Protein AF-A0A4U0YKZ3-F1 (afdb_monomer)

Mean predicted aligned error: 18.65 Å

Radius of gyration: 42.21 Å; Cα contacts (8 Å, |Δi|>4): 541; chains: 1; bounding box: 92×37×113 Å

Sequence (334 aa):
MEALMILAGGLLLVLGWFWLVIAAIRLSVGRMLVALFLAPLTLFLRGRGYPTWPRLLLLLGIVSLVVGTLELQRQQPERLDLLLSGHWSAAAPATSDLQGTIMGQPFVPERIVWRGEDLVFEEGPPERLRRVLTIRFAGARSLLQEPVVQRLPGDEGEWPELVLQWYSGALAAPGLRKVVDDYSLSLDFGEPVQGRVEGRIHLHLPTIYSTWLTGRIELASVPPWLLEREQAEQLAQEQAAAHAAAAVAREEGRQPGEEKEWQELSLLALIDEPALFSGSAVRLTTWSGRVHLGTFRELSAEQRLILAQARGADQVELHFHPLDIRMIESRATP

pLDDT: mean 83.53, std 11.49, range [41.12, 97.44]

Structure (mmCIF, N/CA/C/O backbone):
data_AF-A0A4U0YKZ3-F1
#
_entry.id   AF-A0A4U0YKZ3-F1
#
loop_
_atom_site.group_PDB
_atom_site.id
_atom_site.type_symbol
_atom_site.label_atom_id
_atom_site.label_alt_id
_atom_site.label_comp_id
_atom_site.label_asym_id
_atom_site.label_entity_id
_atom_site.label_seq_id
_atom_site.pdbx_PDB_ins_code
_atom_site.Cartn_x
_atom_site.Cartn_y
_atom_site.Cartn_z
_atom_site.occupancy
_atom_site.B_iso_or_equiv
_atom_site.auth_seq_id
_atom_site.auth_comp_id
_atom_site.auth_asym_id
_atom_site.auth_atom_id
_atom_site.pdbx_PDB_model_num
ATOM 1 N N . MET A 1 1 ? 23.157 9.442 -4.728 1.00 61.91 1 MET A N 1
ATOM 2 C CA . MET A 1 1 ? 24.497 9.961 -5.089 1.00 61.91 1 MET A CA 1
ATOM 3 C C . MET A 1 1 ? 25.355 8.889 -5.762 1.00 61.91 1 MET A C 1
ATOM 5 O O . MET A 1 1 ? 26.047 9.228 -6.715 1.00 61.91 1 MET A O 1
ATOM 9 N N . GLU A 1 2 ? 25.251 7.610 -5.376 1.00 69.00 2 GLU A N 1
ATOM 10 C CA . GLU A 1 2 ? 26.019 6.506 -5.994 1.00 69.00 2 GLU A CA 1
ATOM 11 C C . GLU A 1 2 ? 25.891 6.393 -7.524 1.00 69.00 2 GLU A C 1
ATOM 13 O O . GLU A 1 2 ? 26.898 6.247 -8.214 1.00 69.00 2 GLU A O 1
ATOM 18 N N . ALA A 1 3 ? 24.677 6.518 -8.079 1.00 72.31 3 ALA A N 1
ATOM 19 C CA . ALA A 1 3 ? 24.446 6.372 -9.522 1.00 72.31 3 ALA A CA 1
ATOM 20 C C . ALA A 1 3 ? 25.240 7.388 -10.366 1.00 72.31 3 ALA A C 1
ATOM 22 O O . ALA A 1 3 ? 25.751 7.052 -11.434 1.00 72.31 3 ALA A O 1
ATOM 23 N N . LEU A 1 4 ? 25.403 8.616 -9.861 1.00 79.38 4 LEU A N 1
ATOM 24 C CA . LEU A 1 4 ? 26.203 9.650 -10.520 1.00 79.38 4 LEU A CA 1
ATOM 25 C C . LEU A 1 4 ? 27.697 9.311 -10.493 1.00 79.38 4 LEU A C 1
ATOM 27 O O . LEU A 1 4 ? 28.401 9.628 -11.444 1.00 79.38 4 LEU A O 1
ATOM 31 N N . MET A 1 5 ? 28.176 8.639 -9.444 1.00 79.94 5 MET A N 1
ATOM 32 C CA . MET A 1 5 ? 29.580 8.245 -9.308 1.00 79.94 5 MET A CA 1
ATOM 33 C C . MET A 1 5 ? 29.948 7.088 -10.246 1.00 79.94 5 MET A C 1
ATOM 35 O O . MET A 1 5 ? 31.018 7.100 -10.858 1.00 79.94 5 MET A O 1
ATOM 39 N N . ILE A 1 6 ? 29.034 6.127 -10.423 1.00 81.25 6 ILE A N 1
ATOM 40 C CA . ILE A 1 6 ? 29.173 5.046 -11.411 1.00 81.25 6 ILE A CA 1
ATOM 41 C C . ILE A 1 6 ? 29.145 5.623 -12.835 1.00 81.25 6 ILE A C 1
ATOM 43 O O . ILE A 1 6 ? 30.029 5.317 -13.636 1.00 81.25 6 ILE A O 1
ATOM 47 N N . LEU A 1 7 ? 28.190 6.511 -13.144 1.00 83.94 7 LEU A N 1
ATOM 48 C CA . LEU A 1 7 ? 28.089 7.170 -14.454 1.00 83.94 7 LEU A CA 1
ATOM 49 C C . LEU A 1 7 ? 29.314 8.036 -14.772 1.00 83.94 7 LEU A C 1
ATOM 51 O O . LEU A 1 7 ? 29.879 7.931 -15.861 1.00 83.94 7 LEU A O 1
ATOM 55 N N . ALA A 1 8 ? 29.758 8.858 -13.821 1.00 84.44 8 ALA A N 1
ATOM 56 C CA . ALA A 1 8 ? 30.956 9.676 -13.975 1.00 84.44 8 ALA A CA 1
ATOM 57 C C . ALA A 1 8 ? 32.214 8.808 -14.149 1.00 84.44 8 ALA A C 1
ATOM 59 O O . ALA A 1 8 ? 33.053 9.108 -14.997 1.00 84.44 8 ALA A O 1
ATOM 60 N N . GLY A 1 9 ? 32.319 7.700 -13.404 1.00 86.25 9 GLY A N 1
ATOM 61 C CA . GLY A 1 9 ? 33.406 6.729 -13.534 1.00 86.25 9 GLY A CA 1
ATOM 62 C C . GLY A 1 9 ? 33.454 6.079 -14.917 1.00 86.25 9 GLY A C 1
ATOM 63 O O . GLY A 1 9 ? 34.512 6.046 -15.548 1.00 86.25 9 GLY A O 1
ATOM 64 N N . GLY A 1 10 ? 32.301 5.639 -15.429 1.00 87.19 10 GLY A N 1
ATOM 65 C CA . GLY A 1 10 ? 32.172 5.097 -16.782 1.00 87.19 10 GLY A CA 1
ATOM 66 C C . GLY A 1 10 ? 32.545 6.117 -17.861 1.00 87.19 10 GLY A C 1
ATOM 67 O O . GLY A 1 10 ? 33.310 5.801 -18.772 1.00 87.19 10 GLY A O 1
ATOM 68 N N . LEU A 1 11 ? 32.084 7.364 -17.728 1.00 89.62 11 LEU A N 1
ATOM 69 C CA . LEU A 1 11 ? 32.412 8.439 -18.666 1.00 89.62 11 LEU A CA 1
ATOM 70 C C . LEU A 1 11 ? 33.919 8.736 -18.695 1.00 89.62 11 LEU A C 1
ATOM 72 O O . LEU A 1 11 ? 34.507 8.814 -19.774 1.00 89.62 11 LEU A O 1
ATOM 76 N N . LEU A 1 12 ? 34.555 8.855 -17.524 1.00 87.81 12 LEU A N 1
ATOM 77 C CA . LEU A 1 12 ? 36.003 9.059 -17.398 1.00 87.81 12 LEU A CA 1
ATOM 78 C C . LEU A 1 12 ? 36.798 7.913 -18.030 1.00 87.81 12 LEU A C 1
ATOM 80 O O . LEU A 1 12 ? 37.823 8.153 -18.671 1.00 87.81 12 LEU A O 1
ATOM 84 N N . LEU A 1 13 ? 36.307 6.681 -17.888 1.00 88.81 13 LEU A N 1
ATOM 85 C CA . LEU A 1 13 ? 36.926 5.496 -18.465 1.00 88.81 13 LEU A CA 1
ATOM 86 C C . LEU A 1 13 ? 36.879 5.524 -19.999 1.00 88.81 13 LEU A C 1
ATOM 88 O O . LEU A 1 13 ? 37.906 5.301 -20.639 1.00 88.81 13 LEU A O 1
ATOM 92 N N . VAL A 1 14 ? 35.736 5.875 -20.598 1.00 89.38 14 VAL A N 1
ATOM 93 C CA . VAL A 1 14 ? 35.606 6.011 -22.061 1.00 89.38 14 VAL A CA 1
ATOM 94 C C . VAL A 1 14 ? 36.468 7.157 -22.592 1.00 89.38 14 VAL A C 1
ATOM 96 O O . VAL A 1 14 ? 37.193 6.978 -23.573 1.00 89.38 14 VAL A O 1
ATOM 99 N N . LEU A 1 15 ? 36.450 8.319 -21.930 1.00 90.06 15 LEU A N 1
ATOM 100 C CA . LEU A 1 15 ? 37.249 9.478 -22.341 1.00 90.06 15 LEU A CA 1
ATOM 101 C C . LEU A 1 15 ? 38.753 9.180 -22.260 1.00 90.06 15 LEU A C 1
ATOM 103 O O . LEU A 1 15 ? 39.503 9.464 -23.195 1.00 90.06 15 LEU A O 1
ATOM 107 N N . GLY A 1 16 ? 39.187 8.571 -21.152 1.00 86.50 16 GLY A N 1
ATOM 108 C CA . GLY A 1 16 ? 40.566 8.143 -20.942 1.00 86.50 16 GLY A CA 1
ATOM 109 C C . GLY A 1 16 ? 41.004 7.095 -21.963 1.00 86.50 16 GLY A C 1
ATOM 110 O O . GLY A 1 16 ? 42.117 7.178 -22.481 1.00 86.50 16 GLY A O 1
ATOM 111 N N . TRP A 1 17 ? 40.124 6.154 -22.316 1.00 88.19 17 TRP A N 1
ATOM 112 C CA . TRP A 1 17 ? 40.398 5.137 -23.330 1.00 88.19 17 TRP A CA 1
ATOM 113 C C . TRP A 1 17 ? 40.562 5.747 -24.724 1.00 88.19 17 TRP A C 1
ATOM 115 O O . TRP A 1 17 ? 41.579 5.511 -25.376 1.00 88.19 17 TRP A O 1
ATOM 125 N N . PHE A 1 18 ? 39.620 6.583 -25.164 1.00 89.38 18 PHE A N 1
ATOM 126 C CA . PHE A 1 18 ? 39.678 7.216 -26.483 1.00 89.38 18 PHE A CA 1
ATOM 127 C C . PHE A 1 18 ? 40.924 8.097 -26.628 1.00 89.38 18 PHE A C 1
ATOM 129 O O . PHE A 1 18 ? 41.652 8.019 -27.621 1.00 89.38 18 PHE A O 1
ATOM 136 N N . TRP A 1 19 ? 41.235 8.875 -25.588 1.00 89.69 19 TRP A N 1
ATOM 137 C CA . TRP A 1 19 ? 42.440 9.695 -25.554 1.00 89.69 19 TRP A CA 1
ATOM 138 C C . TRP A 1 19 ? 43.717 8.840 -25.577 1.00 89.69 19 TRP A C 1
ATOM 140 O O . TRP A 1 19 ? 44.668 9.163 -26.294 1.00 89.69 19 TRP A O 1
ATOM 150 N N . LEU A 1 20 ? 43.743 7.716 -24.853 1.00 87.56 20 LEU A N 1
ATOM 151 C CA . LEU A 1 20 ? 44.870 6.783 -24.874 1.00 87.56 20 LEU A CA 1
ATOM 152 C C . LEU A 1 20 ? 45.091 6.201 -26.276 1.00 87.56 20 LEU A C 1
ATOM 154 O O . LEU A 1 20 ? 46.234 6.158 -26.728 1.00 87.56 20 LEU A O 1
ATOM 158 N N . VAL A 1 21 ? 44.022 5.796 -26.969 1.00 87.19 21 VAL A N 1
ATOM 159 C CA . VAL A 1 21 ? 44.093 5.251 -28.333 1.00 87.19 21 VAL A CA 1
ATOM 160 C C . VAL A 1 21 ? 44.633 6.300 -29.300 1.00 87.19 21 VAL A C 1
ATOM 162 O O . VAL A 1 21 ? 45.613 6.022 -29.988 1.00 87.19 21 VAL A O 1
ATOM 165 N N . ILE A 1 22 ? 44.086 7.521 -29.294 1.00 87.62 22 ILE A N 1
ATOM 166 C CA . ILE A 1 22 ? 44.559 8.618 -30.158 1.00 87.62 22 ILE A CA 1
ATOM 167 C C . ILE A 1 22 ? 46.042 8.907 -29.922 1.00 87.62 22 ILE A C 1
ATOM 169 O O . ILE A 1 22 ? 46.817 9.062 -30.866 1.00 87.62 22 ILE A O 1
ATOM 173 N N . ALA A 1 23 ? 46.461 8.968 -28.660 1.00 83.44 23 ALA A N 1
ATOM 174 C CA . ALA A 1 23 ? 47.853 9.223 -28.326 1.00 83.44 23 ALA A CA 1
ATOM 175 C C . ALA A 1 23 ? 48.773 8.048 -28.709 1.00 83.44 23 ALA A C 1
ATOM 177 O O . ALA A 1 23 ? 49.930 8.267 -29.073 1.00 83.44 23 ALA A O 1
ATOM 178 N N . ALA A 1 24 ? 48.264 6.814 -28.674 1.00 83.06 24 ALA A N 1
ATOM 179 C CA . ALA A 1 24 ? 48.999 5.612 -29.049 1.00 83.06 24 ALA A CA 1
ATOM 180 C C . ALA A 1 24 ? 49.158 5.428 -30.569 1.00 83.06 24 ALA A C 1
ATOM 182 O O . ALA A 1 24 ? 50.040 4.672 -30.970 1.00 83.06 24 ALA A O 1
ATOM 183 N N . ILE A 1 25 ? 48.407 6.154 -31.413 1.00 84.38 25 ILE A N 1
ATOM 184 C CA . ILE A 1 25 ? 48.610 6.184 -32.881 1.00 84.38 25 ILE A CA 1
ATOM 185 C C . ILE A 1 25 ? 50.031 6.647 -33.238 1.00 84.38 25 ILE A C 1
ATOM 187 O O . ILE A 1 25 ? 50.594 6.232 -34.245 1.00 84.38 25 ILE A O 1
ATOM 191 N N . ARG A 1 26 ? 50.644 7.487 -32.393 1.00 81.88 26 ARG A N 1
ATOM 192 C CA . ARG A 1 26 ? 52.022 7.975 -32.578 1.00 81.88 26 ARG A CA 1
ATOM 193 C C . ARG A 1 26 ? 53.095 6.962 -32.156 1.00 81.88 26 ARG A C 1
ATOM 195 O O . ARG A 1 26 ? 54.283 7.243 -32.293 1.00 81.88 26 ARG A O 1
ATOM 202 N N . LEU A 1 27 ? 52.698 5.820 -31.593 1.00 82.31 27 LEU A N 1
ATOM 203 C CA . LEU A 1 27 ? 53.585 4.732 -31.183 1.00 82.31 27 LEU A CA 1
ATOM 204 C C . LEU A 1 27 ? 53.589 3.619 -32.244 1.00 82.31 27 LEU A C 1
ATOM 206 O O . LEU A 1 27 ? 52.906 3.692 -33.260 1.00 82.31 27 LEU A O 1
ATOM 210 N N . SER A 1 28 ? 54.372 2.562 -32.021 1.00 84.12 28 SER A N 1
ATOM 211 C CA . SER A 1 28 ? 54.376 1.408 -32.923 1.00 84.12 28 SER A CA 1
ATOM 212 C C . SER A 1 28 ? 53.018 0.696 -32.954 1.00 84.12 28 SER A C 1
ATOM 214 O O . SER A 1 28 ? 52.310 0.637 -31.946 1.00 84.12 28 SER A O 1
ATOM 216 N N . VAL A 1 29 ? 52.696 0.077 -34.095 1.00 82.94 29 VAL A N 1
ATOM 217 C CA . VAL A 1 29 ? 51.422 -0.629 -34.340 1.00 82.94 29 VAL A CA 1
ATOM 218 C C . VAL A 1 29 ? 51.082 -1.619 -33.219 1.00 82.94 29 VAL A C 1
ATOM 220 O O . VAL A 1 29 ? 49.959 -1.630 -32.725 1.00 82.94 29 VAL A O 1
ATOM 223 N N . GLY A 1 30 ? 52.060 -2.390 -32.731 1.00 83.81 30 GLY A N 1
ATOM 224 C CA . GLY A 1 30 ? 51.841 -3.330 -31.625 1.00 83.81 30 GLY A CA 1
ATOM 225 C C . GLY A 1 30 ? 51.422 -2.660 -30.309 1.00 83.81 30 GLY A C 1
ATOM 226 O O . GLY A 1 30 ? 50.609 -3.206 -29.572 1.00 83.81 30 GLY A O 1
ATOM 227 N N . ARG A 1 31 ? 51.922 -1.454 -30.011 1.00 81.25 31 ARG A N 1
ATOM 228 C CA . ARG A 1 31 ? 51.544 -0.697 -28.803 1.00 81.25 31 ARG A CA 1
ATOM 229 C C . ARG A 1 31 ? 50.181 -0.033 -28.950 1.00 81.25 31 ARG A C 1
ATOM 231 O O . ARG A 1 31 ? 49.410 0.004 -27.997 1.00 81.25 31 ARG A O 1
ATOM 238 N N . MET A 1 32 ? 49.867 0.439 -30.152 1.00 82.75 32 MET A N 1
ATOM 239 C CA . MET A 1 32 ? 48.534 0.931 -30.486 1.00 82.75 32 MET A CA 1
ATOM 240 C C . MET A 1 32 ? 47.481 -0.172 -30.315 1.00 82.75 32 MET A C 1
ATOM 242 O O . MET A 1 32 ? 46.452 0.067 -29.692 1.00 82.75 32 MET A O 1
ATOM 246 N N . LEU A 1 33 ? 47.766 -1.396 -30.773 1.00 85.50 33 LEU A N 1
ATOM 247 C CA . LEU A 1 33 ? 46.874 -2.546 -30.585 1.00 85.50 33 LEU A CA 1
ATOM 248 C C . LEU A 1 33 ? 46.665 -2.885 -29.103 1.00 85.50 33 LEU A C 1
ATOM 250 O O . LEU A 1 33 ? 45.537 -3.145 -28.691 1.00 85.50 33 LEU A O 1
ATOM 254 N N . VAL A 1 34 ? 47.718 -2.819 -28.283 1.00 83.25 34 VAL A N 1
ATOM 255 C CA . VAL A 1 34 ? 47.592 -3.008 -26.828 1.00 83.25 34 VAL A CA 1
ATOM 256 C C . VAL A 1 34 ? 46.726 -1.914 -26.196 1.00 83.25 34 VAL A C 1
ATOM 258 O O . VAL A 1 34 ? 45.888 -2.227 -25.361 1.00 83.25 34 VAL A O 1
ATOM 261 N N . ALA A 1 35 ? 46.870 -0.649 -26.598 1.00 82.06 35 ALA A N 1
ATOM 262 C CA . ALA A 1 35 ? 46.014 0.434 -26.107 1.00 82.06 35 ALA A CA 1
ATOM 263 C C . ALA A 1 35 ? 44.551 0.307 -26.574 1.00 82.06 35 ALA A C 1
ATOM 265 O O . ALA A 1 35 ? 43.644 0.724 -25.856 1.00 82.06 35 ALA A O 1
ATOM 266 N N . LEU A 1 36 ? 44.320 -0.273 -27.755 1.00 85.06 36 LEU A N 1
ATOM 267 C CA . LEU A 1 36 ? 42.987 -0.464 -28.316 1.00 85.06 36 LEU A CA 1
ATOM 268 C C . LEU A 1 36 ? 42.240 -1.617 -27.641 1.00 85.06 36 LEU A C 1
ATOM 270 O O . LEU A 1 36 ? 41.122 -1.419 -27.187 1.00 85.06 36 LEU A O 1
ATOM 274 N N . PHE A 1 37 ? 42.853 -2.798 -27.546 1.00 84.88 37 PHE A N 1
ATOM 275 C CA . PHE A 1 37 ? 42.176 -4.000 -27.045 1.00 84.88 37 PHE A CA 1
ATOM 276 C C . PHE A 1 37 ? 42.382 -4.242 -25.545 1.00 84.88 37 PHE A C 1
ATOM 278 O O . PHE A 1 37 ? 41.552 -4.878 -24.904 1.00 84.88 37 PHE A O 1
ATOM 285 N N . LEU A 1 38 ? 43.489 -3.763 -24.972 1.00 84.56 38 LEU A N 1
ATOM 286 C CA . LEU A 1 38 ? 43.878 -4.007 -23.580 1.00 84.56 38 LEU A CA 1
ATOM 287 C C . LEU A 1 38 ? 44.246 -2.692 -22.867 1.00 84.56 38 LEU A C 1
ATOM 289 O O . LEU A 1 38 ? 45.275 -2.592 -22.193 1.00 84.56 38 LEU A O 1
ATOM 293 N N . ALA A 1 39 ? 43.387 -1.672 -22.978 1.00 80.31 39 ALA A N 1
ATOM 294 C CA . ALA A 1 39 ? 43.595 -0.369 -22.337 1.00 80.31 39 ALA A CA 1
ATOM 295 C C . ALA A 1 39 ? 43.909 -0.449 -20.824 1.00 80.31 39 ALA A C 1
ATOM 297 O O . ALA A 1 39 ? 44.869 0.205 -20.401 1.00 80.31 39 ALA A O 1
ATOM 298 N N . PRO A 1 40 ? 43.234 -1.284 -20.002 1.00 82.00 40 PRO A N 1
ATOM 299 C CA . PRO A 1 40 ? 43.556 -1.408 -18.576 1.00 82.00 40 PRO A CA 1
ATOM 300 C C . PRO A 1 40 ? 44.962 -1.971 -18.324 1.00 82.00 40 PRO A C 1
ATOM 302 O O . PRO A 1 40 ? 45.626 -1.584 -17.365 1.00 82.00 40 PRO A O 1
ATOM 305 N N . LEU A 1 41 ? 45.475 -2.829 -19.216 1.00 83.94 41 LEU A N 1
ATOM 306 C CA . LEU A 1 41 ? 46.813 -3.416 -19.084 1.00 83.94 41 LEU A CA 1
ATOM 307 C C . LEU A 1 41 ? 47.914 -2.350 -19.208 1.00 83.94 41 LEU A C 1
ATOM 309 O O . LEU A 1 41 ? 48.993 -2.487 -18.628 1.00 83.94 41 LEU A O 1
ATOM 313 N N . THR A 1 42 ? 47.639 -1.239 -19.902 1.00 82.25 42 THR A N 1
ATOM 314 C CA . THR A 1 42 ? 48.584 -0.116 -20.029 1.00 82.25 42 THR A CA 1
ATOM 315 C C . THR A 1 42 ? 48.887 0.587 -18.702 1.00 82.25 42 THR A C 1
ATOM 317 O O . THR A 1 42 ? 49.934 1.235 -18.588 1.00 82.25 42 THR A O 1
ATOM 320 N N . LEU A 1 43 ? 48.041 0.409 -17.678 1.00 80.50 43 LEU A N 1
ATOM 321 C CA . LEU A 1 43 ? 48.294 0.891 -16.317 1.00 80.50 43 LEU A CA 1
ATOM 322 C C . LEU A 1 43 ? 49.515 0.197 -15.692 1.00 80.50 43 LEU A C 1
ATOM 324 O O . LEU A 1 43 ? 50.316 0.850 -15.024 1.00 80.50 43 LEU A O 1
ATOM 328 N N . PHE A 1 44 ? 49.717 -1.090 -15.987 1.00 82.69 44 PHE A N 1
ATOM 329 C CA . PHE A 1 44 ? 50.817 -1.901 -15.451 1.00 82.69 44 PHE A CA 1
ATOM 330 C C . PHE A 1 44 ? 52.099 -1.822 -16.300 1.00 82.69 44 PHE A C 1
ATOM 332 O O . PHE A 1 44 ? 53.196 -2.103 -15.819 1.00 82.69 44 PHE A O 1
ATOM 339 N N . LEU A 1 45 ? 51.999 -1.387 -17.561 1.00 80.50 45 LEU A N 1
ATOM 340 C CA . LEU A 1 45 ? 53.116 -1.310 -18.515 1.00 80.50 45 LEU A CA 1
ATOM 341 C C . LEU A 1 45 ? 53.936 -0.012 -18.354 1.00 80.50 45 LEU A C 1
ATOM 343 O O . LEU A 1 45 ? 54.044 0.812 -19.271 1.00 80.50 45 LEU A O 1
ATOM 347 N N . ARG A 1 46 ? 54.534 0.175 -17.171 1.00 72.81 46 ARG A N 1
ATOM 348 C CA . ARG A 1 46 ? 55.355 1.351 -16.831 1.00 72.81 46 ARG A CA 1
ATOM 349 C C . ARG A 1 46 ? 56.602 1.429 -17.737 1.00 72.81 46 ARG A C 1
ATOM 351 O O . ARG A 1 46 ? 57.237 0.420 -18.016 1.00 72.81 46 ARG A O 1
ATOM 358 N N . GLY A 1 47 ? 56.928 2.623 -18.245 1.00 71.75 47 GLY A N 1
ATOM 359 C CA . GLY A 1 47 ? 58.124 2.864 -19.076 1.00 71.75 47 GLY A CA 1
ATOM 360 C C . GLY A 1 47 ? 58.001 2.569 -20.582 1.00 71.75 47 GLY A C 1
ATOM 361 O O . GLY A 1 47 ? 58.954 2.798 -21.317 1.00 71.75 47 GLY A O 1
ATOM 362 N N . ARG A 1 48 ? 56.842 2.119 -21.092 1.00 71.38 48 ARG A N 1
ATOM 363 C CA . ARG A 1 48 ? 56.662 1.772 -22.524 1.00 71.38 48 ARG A CA 1
ATOM 364 C C . ARG A 1 48 ? 56.234 2.924 -23.453 1.00 71.38 48 ARG A C 1
ATOM 366 O O . ARG A 1 48 ? 55.857 2.682 -24.599 1.00 71.38 48 ARG A O 1
ATOM 373 N N . GLY A 1 49 ? 56.320 4.169 -22.982 1.00 75.19 49 GLY A N 1
ATOM 374 C CA . GLY A 1 49 ? 56.020 5.372 -23.772 1.00 75.19 49 GLY A CA 1
ATOM 375 C C . GLY A 1 49 ? 54.537 5.754 -23.856 1.00 75.19 49 GLY A C 1
ATOM 376 O O . GLY A 1 49 ? 54.201 6.686 -24.577 1.0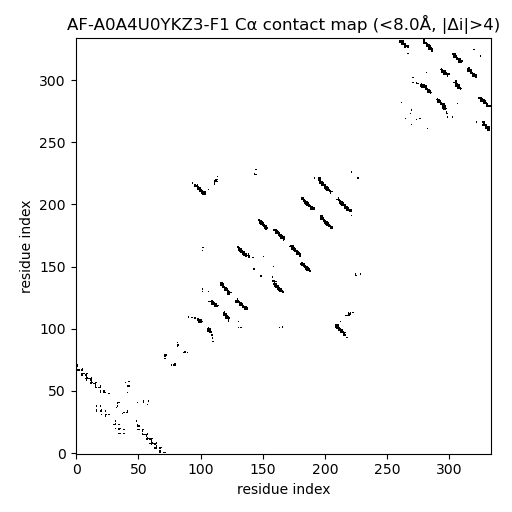0 75.19 49 GLY A O 1
ATOM 377 N N . TYR A 1 50 ? 53.647 5.074 -23.123 1.00 81.75 50 TYR A N 1
ATOM 378 C CA . TYR A 1 50 ? 52.239 5.473 -23.037 1.00 81.75 50 TYR A CA 1
ATOM 379 C C . TYR A 1 50 ? 52.077 6.774 -22.233 1.00 81.75 50 TYR A C 1
ATOM 381 O O . TYR A 1 50 ? 52.694 6.916 -21.167 1.00 81.75 50 TYR A O 1
ATOM 389 N N . PRO A 1 51 ? 51.219 7.706 -22.679 1.00 82.94 51 PRO A N 1
ATOM 390 C CA . PRO A 1 51 ? 50.991 8.969 -21.983 1.00 82.94 51 PRO A CA 1
ATOM 391 C C . PRO A 1 51 ? 50.416 8.728 -20.581 1.00 82.94 51 PRO A C 1
ATOM 393 O O . PRO A 1 51 ? 49.648 7.795 -20.347 1.00 82.94 51 PRO A O 1
ATOM 396 N N . THR A 1 52 ? 50.835 9.537 -19.612 1.00 81.38 52 THR A N 1
ATOM 397 C CA . THR A 1 52 ? 50.443 9.400 -18.199 1.00 81.38 52 THR A CA 1
ATOM 398 C C . THR A 1 52 ? 49.026 9.905 -17.934 1.00 81.38 52 THR A C 1
ATOM 400 O O . THR A 1 52 ? 48.285 9.241 -17.219 1.00 81.38 52 THR A O 1
ATOM 403 N N . TRP A 1 53 ? 48.616 11.015 -18.553 1.00 84.31 53 TRP A N 1
ATOM 404 C CA . TRP A 1 53 ? 47.297 11.625 -18.338 1.00 84.31 53 TRP A CA 1
ATOM 405 C C . TRP A 1 53 ? 46.106 10.720 -18.700 1.00 84.31 53 TRP A C 1
ATOM 407 O O . TRP A 1 53 ? 45.253 10.519 -17.836 1.00 84.31 53 TRP A O 1
ATOM 417 N N . PRO A 1 54 ? 46.053 10.078 -19.886 1.00 83.69 54 PRO A N 1
ATOM 418 C CA . PRO A 1 54 ? 44.959 9.159 -20.212 1.00 83.69 54 PRO A CA 1
ATOM 419 C C . PRO A 1 54 ? 44.912 7.941 -19.281 1.00 83.69 54 PRO A C 1
ATOM 421 O O . PRO A 1 54 ? 43.840 7.449 -18.945 1.00 83.69 54 PRO A O 1
ATOM 424 N N . ARG A 1 55 ? 46.077 7.487 -18.797 1.00 83.31 55 ARG A N 1
ATOM 425 C CA . ARG A 1 55 ? 46.179 6.396 -17.817 1.00 83.31 55 ARG A CA 1
ATOM 426 C C . ARG A 1 55 ? 45.648 6.797 -16.441 1.00 83.31 55 ARG A C 1
ATOM 428 O O . ARG A 1 55 ? 45.000 5.985 -15.795 1.00 83.31 55 ARG A O 1
ATOM 435 N N . LEU A 1 56 ? 45.872 8.036 -16.004 1.00 87.00 56 LEU A N 1
ATOM 436 C CA . LEU A 1 56 ? 45.286 8.544 -14.759 1.00 87.00 56 LEU A CA 1
ATOM 437 C C . LEU A 1 56 ? 43.760 8.647 -14.852 1.00 87.00 56 LEU A C 1
ATOM 439 O O . LEU A 1 56 ? 43.081 8.263 -13.907 1.00 87.00 56 LEU A O 1
ATOM 443 N N . LEU A 1 57 ? 43.224 9.090 -15.994 1.00 85.94 57 LEU A N 1
ATOM 444 C CA . LEU A 1 57 ? 41.775 9.125 -16.229 1.00 85.94 57 LEU A CA 1
ATOM 445 C C . LEU A 1 57 ? 41.157 7.724 -16.227 1.00 85.94 57 LEU A C 1
ATOM 447 O O . LEU A 1 57 ? 40.122 7.519 -15.601 1.00 85.94 57 LEU A O 1
ATOM 451 N N . LEU A 1 58 ? 41.823 6.752 -16.858 1.00 86.56 58 LEU A N 1
ATOM 452 C CA . LEU A 1 58 ? 41.416 5.347 -16.804 1.00 86.56 58 LEU A CA 1
ATOM 453 C C . LEU A 1 58 ? 41.419 4.807 -15.372 1.00 86.56 58 LEU A C 1
ATOM 455 O O . LEU A 1 58 ? 40.449 4.183 -14.956 1.00 86.56 58 LEU A O 1
ATOM 459 N N . LEU A 1 59 ? 42.484 5.065 -14.609 1.00 88.69 59 LEU A N 1
ATOM 460 C CA . LEU A 1 59 ? 42.586 4.624 -13.219 1.00 88.69 59 LEU A CA 1
ATOM 461 C C . LEU A 1 59 ? 41.485 5.249 -12.357 1.00 88.69 59 LEU A C 1
ATOM 463 O O . LEU A 1 59 ? 40.826 4.535 -11.608 1.00 88.69 59 LEU A O 1
ATOM 467 N N . LEU A 1 60 ? 41.252 6.555 -12.494 1.00 89.25 60 LEU A N 1
ATOM 468 C CA . LEU A 1 60 ? 40.201 7.264 -11.766 1.00 89.25 60 LEU A CA 1
ATOM 469 C C . LEU A 1 60 ? 38.808 6.738 -12.135 1.00 89.25 60 LEU A C 1
ATOM 471 O O . LEU A 1 60 ? 37.986 6.521 -11.247 1.00 89.25 60 LEU A O 1
ATOM 475 N N . GLY A 1 61 ? 38.568 6.472 -13.422 1.00 87.12 61 GLY A N 1
ATOM 476 C CA . GLY A 1 61 ? 37.336 5.855 -13.905 1.00 87.12 61 GLY A CA 1
ATOM 477 C C . GLY A 1 61 ? 37.097 4.480 -13.281 1.00 87.12 61 GLY A C 1
ATOM 478 O O . GLY A 1 61 ? 36.020 4.241 -12.743 1.00 87.12 61 GLY A O 1
ATOM 479 N N . ILE A 1 62 ? 38.118 3.610 -13.267 1.00 88.19 62 ILE A N 1
ATOM 480 C CA . ILE A 1 62 ? 38.047 2.275 -12.645 1.00 88.19 62 ILE A CA 1
ATOM 481 C C . ILE A 1 62 ? 37.773 2.384 -11.142 1.00 88.19 62 ILE A C 1
ATOM 483 O O . ILE A 1 62 ? 36.873 1.716 -10.644 1.00 88.19 62 ILE A O 1
ATOM 487 N N . VAL A 1 63 ? 38.516 3.224 -10.415 1.00 88.44 63 VAL A N 1
ATOM 488 C CA . VAL A 1 63 ? 38.336 3.390 -8.963 1.00 88.44 63 VAL A CA 1
ATOM 489 C C . VAL A 1 63 ? 36.930 3.903 -8.645 1.00 88.44 63 VAL A C 1
ATOM 491 O O . VAL A 1 63 ? 36.265 3.340 -7.780 1.00 88.44 63 VAL A O 1
ATOM 494 N N . SER A 1 64 ? 36.444 4.911 -9.374 1.00 87.50 64 SER A N 1
ATOM 495 C CA . SER A 1 64 ? 35.085 5.445 -9.213 1.00 87.50 64 SER A CA 1
ATOM 496 C C . SER A 1 64 ? 34.016 4.381 -9.479 1.00 87.50 64 SER A C 1
ATOM 498 O O . SER A 1 64 ? 33.040 4.290 -8.735 1.00 87.50 64 SER A O 1
ATOM 500 N N . LEU A 1 65 ? 34.218 3.543 -10.503 1.00 85.94 65 LEU A N 1
ATOM 501 C CA . LEU A 1 65 ? 33.315 2.440 -10.828 1.00 85.94 65 LEU A CA 1
ATOM 502 C C . LEU A 1 65 ? 33.287 1.397 -9.704 1.00 85.94 65 LEU A C 1
ATOM 504 O O . LEU A 1 65 ? 32.208 1.049 -9.243 1.00 85.94 65 LEU A O 1
ATOM 508 N N . VAL A 1 66 ? 34.457 0.952 -9.224 1.00 87.75 66 VAL A N 1
ATOM 509 C CA . VAL A 1 66 ? 34.565 -0.056 -8.155 1.00 87.75 66 VAL A CA 1
ATOM 510 C C . VAL A 1 66 ? 33.934 0.452 -6.867 1.00 87.75 66 VAL A C 1
ATOM 512 O O . VAL A 1 66 ? 33.095 -0.238 -6.295 1.00 87.75 66 VAL A O 1
ATOM 515 N N . VAL A 1 67 ? 34.285 1.663 -6.427 1.00 87.19 67 VAL A N 1
ATOM 516 C CA . VAL A 1 67 ? 33.721 2.246 -5.201 1.00 87.19 67 VAL A CA 1
ATOM 517 C C . VAL A 1 67 ? 32.210 2.426 -5.349 1.00 87.19 67 VAL A C 1
ATOM 519 O O . VAL A 1 67 ? 31.471 2.048 -4.447 1.00 87.19 67 VAL A O 1
ATOM 522 N N . GLY A 1 68 ? 31.734 2.912 -6.500 1.00 82.69 68 GLY A N 1
ATOM 523 C CA . GLY A 1 68 ? 30.302 3.052 -6.766 1.00 82.69 68 GLY A CA 1
ATOM 524 C C . GLY A 1 68 ? 29.555 1.717 -6.741 1.00 82.69 68 GLY A C 1
ATOM 525 O O . GLY A 1 68 ? 28.489 1.631 -6.141 1.00 82.69 68 GLY A O 1
ATOM 526 N N . THR A 1 69 ? 30.125 0.660 -7.326 1.00 80.94 69 THR A N 1
ATOM 527 C CA . THR A 1 69 ? 29.531 -0.686 -7.284 1.00 80.94 69 THR A CA 1
ATOM 528 C C . THR A 1 69 ? 29.566 -1.312 -5.894 1.00 80.94 69 THR A C 1
ATOM 530 O O . THR A 1 69 ? 28.611 -1.977 -5.512 1.00 80.94 69 THR A O 1
ATOM 533 N N . LEU A 1 70 ? 30.633 -1.086 -5.122 1.00 84.62 70 LEU A N 1
ATOM 534 C CA . LEU A 1 70 ? 30.766 -1.622 -3.768 1.00 84.62 70 LEU A CA 1
ATOM 535 C C . LEU A 1 70 ? 29.760 -0.961 -2.821 1.00 84.62 70 LEU A C 1
ATOM 537 O O . LEU A 1 70 ? 29.151 -1.630 -1.990 1.00 84.62 70 LEU A O 1
ATOM 541 N N . GLU A 1 71 ? 29.569 0.347 -2.973 1.00 81.19 71 GLU A N 1
ATOM 542 C CA . GLU A 1 71 ? 28.580 1.099 -2.211 1.00 81.19 71 GLU A CA 1
ATOM 543 C C . GLU A 1 71 ? 27.157 0.661 -2.581 1.00 81.19 71 GLU A C 1
ATOM 545 O O . GLU A 1 71 ? 26.353 0.370 -1.696 1.00 81.19 71 GLU A O 1
ATOM 550 N N . LEU A 1 72 ? 26.882 0.483 -3.880 1.00 76.75 72 LEU A N 1
ATOM 551 C CA . LEU A 1 72 ? 25.608 -0.057 -4.359 1.00 76.75 72 LEU A CA 1
ATOM 552 C C . LEU A 1 72 ? 25.342 -1.468 -3.812 1.00 76.75 72 LEU A C 1
ATOM 554 O O . LEU A 1 72 ? 24.223 -1.761 -3.408 1.00 76.75 72 LEU A O 1
ATOM 558 N N . GLN A 1 73 ? 26.361 -2.330 -3.743 1.00 79.75 73 GLN A N 1
ATOM 559 C CA . GLN A 1 73 ? 26.237 -3.678 -3.181 1.00 79.75 73 GLN A CA 1
ATOM 560 C C . GLN A 1 73 ? 25.925 -3.654 -1.680 1.00 79.75 73 GLN A C 1
ATOM 562 O O . GLN A 1 73 ? 25.150 -4.477 -1.200 1.00 79.75 73 GLN A O 1
ATOM 567 N N . ARG A 1 74 ? 26.535 -2.726 -0.933 1.00 77.38 74 ARG A N 1
ATOM 568 C CA . ARG A 1 74 ? 26.331 -2.590 0.516 1.00 77.38 74 ARG A CA 1
ATOM 569 C C . ARG A 1 74 ? 24.955 -2.047 0.861 1.00 77.38 74 ARG A C 1
ATOM 571 O O . ARG A 1 74 ? 24.364 -2.497 1.835 1.00 77.38 74 ARG A O 1
ATOM 578 N N . GLN A 1 75 ? 24.475 -1.072 0.097 1.00 71.69 75 GLN A N 1
ATOM 579 C CA . GLN A 1 75 ? 23.214 -0.403 0.394 1.00 71.69 75 GLN A CA 1
ATOM 580 C C . GLN A 1 75 ? 22.011 -1.099 -0.257 1.00 71.69 75 GLN A C 1
ATOM 582 O O . GLN A 1 75 ? 20.930 -1.099 0.325 1.00 71.69 75 GLN A O 1
ATOM 587 N N . GLN A 1 76 ? 22.163 -1.651 -1.469 1.00 70.12 76 GLN A N 1
ATOM 588 C CA . GLN A 1 76 ? 21.052 -2.143 -2.300 1.00 70.12 76 GLN A CA 1
ATOM 589 C C . GLN A 1 76 ? 21.467 -3.347 -3.180 1.00 70.12 76 GLN A C 1
ATOM 591 O O . GLN A 1 76 ? 21.529 -3.219 -4.410 1.00 70.12 76 GLN A O 1
ATOM 596 N N . PRO A 1 77 ? 21.720 -4.534 -2.590 1.00 73.81 77 PRO A N 1
ATOM 597 C CA . PRO A 1 77 ? 22.201 -5.711 -3.325 1.00 73.81 77 PRO A CA 1
ATOM 598 C C . PRO A 1 77 ? 21.243 -6.153 -4.443 1.00 73.81 77 PRO A C 1
ATOM 600 O O . PRO A 1 77 ? 21.681 -6.519 -5.531 1.00 73.81 77 PRO A O 1
ATOM 603 N N . GLU A 1 78 ? 19.937 -6.009 -4.226 1.00 67.38 78 GLU A N 1
ATOM 604 C CA . GLU A 1 78 ? 18.891 -6.413 -5.173 1.00 67.38 78 GLU A CA 1
ATOM 605 C C . GLU A 1 78 ? 18.918 -5.611 -6.485 1.00 67.38 78 GLU A 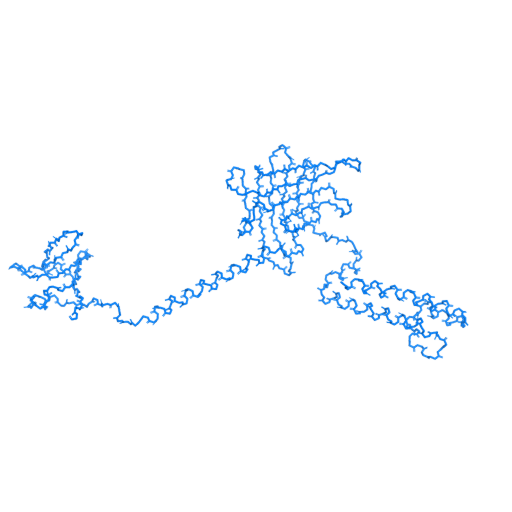C 1
ATOM 607 O O . GLU A 1 78 ? 18.611 -6.134 -7.556 1.00 67.38 78 GLU A O 1
ATOM 612 N N . ARG A 1 79 ? 19.330 -4.334 -6.443 1.00 67.62 79 ARG A N 1
ATOM 613 C CA . ARG A 1 79 ? 19.471 -3.527 -7.667 1.00 67.62 79 ARG A CA 1
ATOM 614 C C . ARG A 1 79 ? 20.612 -4.019 -8.546 1.00 67.62 79 ARG A C 1
ATOM 616 O O . ARG A 1 79 ? 20.542 -3.881 -9.764 1.00 67.62 79 ARG A O 1
ATOM 623 N N . LEU A 1 80 ? 21.658 -4.575 -7.946 1.00 69.44 80 LEU A N 1
ATOM 624 C CA . LEU A 1 80 ? 22.818 -5.091 -8.664 1.00 69.44 80 LEU A CA 1
ATOM 625 C C . LEU A 1 80 ? 22.449 -6.341 -9.473 1.00 69.44 80 LEU A C 1
ATOM 627 O O . LEU A 1 80 ? 22.834 -6.444 -10.638 1.00 69.44 80 LEU A O 1
ATOM 631 N N . ASP A 1 81 ? 21.612 -7.211 -8.908 1.00 72.31 81 ASP A N 1
ATOM 632 C CA . ASP A 1 81 ? 21.067 -8.379 -9.608 1.00 72.31 81 ASP A CA 1
ATOM 633 C C . ASP A 1 81 ? 20.160 -7.979 -10.782 1.00 72.31 81 ASP A C 1
ATOM 635 O O . ASP A 1 81 ? 20.204 -8.592 -11.852 1.00 72.31 81 ASP A O 1
ATOM 639 N N . LEU A 1 82 ? 19.392 -6.893 -10.644 1.00 68.50 82 LEU A N 1
ATOM 640 C CA . LEU A 1 82 ? 18.584 -6.337 -11.737 1.00 68.50 82 LEU A CA 1
ATOM 641 C C . LEU A 1 82 ? 19.443 -5.766 -12.879 1.00 68.50 82 LEU A C 1
ATOM 643 O O . LEU A 1 82 ? 19.139 -5.994 -14.052 1.00 68.50 82 LEU A O 1
ATOM 647 N N . LEU A 1 83 ? 20.544 -5.077 -12.557 1.00 71.75 83 LEU A N 1
ATOM 648 C CA . LEU A 1 83 ? 21.492 -4.565 -13.556 1.00 71.75 83 LEU A CA 1
ATOM 649 C C . LEU A 1 83 ? 22.215 -5.711 -14.286 1.00 71.75 83 LEU A C 1
ATOM 651 O O . LEU A 1 83 ? 22.340 -5.681 -15.508 1.00 71.75 83 LEU A O 1
ATOM 655 N N . LEU A 1 84 ? 22.654 -6.746 -13.560 1.00 75.12 84 LEU A N 1
ATOM 656 C CA . LEU A 1 84 ? 23.354 -7.903 -14.136 1.00 75.12 84 LEU A CA 1
ATOM 657 C C . LEU A 1 84 ? 22.436 -8.801 -14.974 1.00 75.12 84 LEU A C 1
ATOM 659 O O . LEU A 1 84 ? 22.875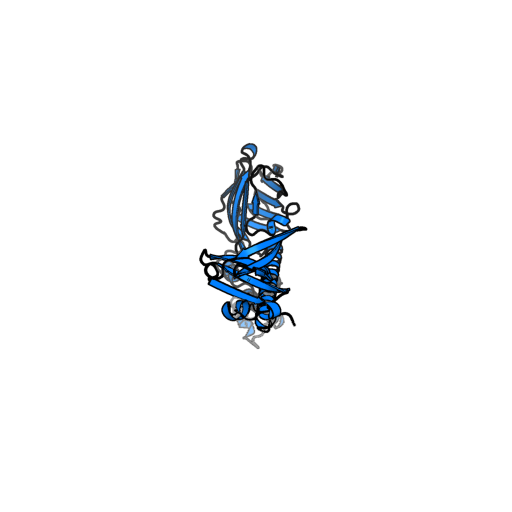 -9.361 -15.977 1.00 75.12 84 LEU A O 1
ATOM 663 N N . SER A 1 85 ? 21.162 -8.913 -14.598 1.00 72.44 85 SER A N 1
ATOM 664 C CA . SER A 1 85 ? 20.159 -9.693 -15.335 1.00 72.44 85 SER A CA 1
ATOM 665 C C . SER A 1 85 ? 19.602 -8.978 -16.573 1.00 72.44 85 SER A C 1
ATOM 667 O O . SER A 1 85 ? 18.772 -9.543 -17.280 1.00 72.44 85 SER A O 1
ATOM 669 N N . GLY A 1 86 ? 20.061 -7.756 -16.868 1.00 65.81 86 GLY A N 1
ATOM 670 C CA . GLY A 1 86 ? 19.637 -6.997 -18.045 1.00 65.81 86 GLY A CA 1
ATOM 671 C C . GLY A 1 86 ? 18.289 -6.286 -17.892 1.00 65.81 86 GLY A C 1
ATOM 672 O O . GLY A 1 86 ? 17.759 -5.760 -18.871 1.00 65.81 86 GLY A O 1
ATOM 673 N N . HIS A 1 87 ? 17.742 -6.223 -16.677 1.00 60.97 87 HIS A N 1
ATOM 674 C CA . HIS A 1 87 ? 16.462 -5.587 -16.369 1.00 60.97 87 HIS A CA 1
ATOM 675 C C . HIS A 1 87 ? 16.661 -4.120 -15.958 1.00 60.97 87 HIS A C 1
ATOM 677 O O . HIS A 1 87 ? 16.240 -3.687 -14.888 1.00 60.97 87 HIS A O 1
ATOM 683 N N . TRP A 1 88 ? 17.295 -3.333 -16.836 1.00 59.38 88 TRP A N 1
ATOM 684 C CA . TRP A 1 88 ? 17.695 -1.934 -16.592 1.00 59.38 88 TRP A CA 1
ATOM 685 C C . TRP A 1 88 ? 16.526 -0.967 -16.324 1.00 59.38 88 TRP A C 1
ATOM 687 O O . TRP A 1 88 ? 16.750 0.161 -15.889 1.00 59.38 88 TRP A O 1
ATOM 697 N N . SER A 1 89 ? 15.286 -1.388 -16.591 1.00 53.03 89 SER A N 1
ATOM 698 C CA . SER A 1 89 ? 14.075 -0.576 -16.429 1.00 53.03 89 SER A CA 1
ATOM 699 C C . SER A 1 89 ? 12.863 -1.361 -15.928 1.00 53.03 89 SER A C 1
ATOM 701 O O . SER A 1 89 ? 11.730 -0.918 -16.125 1.00 53.03 89 SER A O 1
ATOM 703 N N . ALA A 1 90 ? 13.055 -2.527 -15.312 1.00 46.00 90 ALA A N 1
ATOM 704 C CA . ALA A 1 90 ? 11.929 -3.189 -14.680 1.00 46.00 90 ALA A CA 1
ATOM 705 C C . ALA A 1 90 ? 11.633 -2.445 -13.371 1.00 46.00 90 ALA A C 1
ATOM 707 O O . ALA A 1 90 ? 12.255 -2.700 -12.341 1.00 46.00 90 ALA A O 1
ATOM 708 N N . ALA A 1 91 ? 10.663 -1.522 -13.406 1.00 47.34 91 ALA A N 1
ATOM 709 C CA . ALA A 1 91 ? 9.751 -1.419 -12.273 1.00 47.34 91 ALA A CA 1
ATOM 710 C C . ALA A 1 91 ? 9.384 -2.867 -11.957 1.00 47.34 91 ALA A C 1
ATOM 712 O O . ALA A 1 91 ? 8.926 -3.559 -12.869 1.00 47.34 91 ALA A O 1
ATOM 713 N N . ALA A 1 92 ? 9.788 -3.351 -10.778 1.00 45.69 92 ALA A N 1
ATOM 714 C CA . ALA A 1 92 ? 9.688 -4.757 -10.427 1.00 45.69 92 ALA A CA 1
ATOM 715 C C . ALA A 1 92 ? 8.340 -5.278 -10.933 1.00 45.69 92 ALA A C 1
ATOM 717 O O . ALA A 1 92 ? 7.321 -4.666 -10.596 1.00 45.69 92 ALA A O 1
ATOM 718 N N . PRO A 1 93 ? 8.299 -6.327 -11.773 1.00 41.12 93 PRO A N 1
ATOM 719 C CA . PRO A 1 93 ? 7.048 -6.990 -12.020 1.00 41.12 93 PRO A CA 1
ATOM 720 C C . PRO A 1 93 ? 6.760 -7.703 -10.706 1.00 41.12 93 PRO A C 1
ATOM 722 O O . PRO A 1 93 ? 7.066 -8.879 -10.534 1.00 41.12 93 PRO A O 1
ATOM 725 N N . ALA A 1 94 ? 6.178 -6.982 -9.750 1.00 48.44 94 ALA A N 1
ATOM 726 C CA . ALA A 1 94 ? 5.174 -7.622 -8.951 1.00 48.44 94 ALA A CA 1
ATOM 727 C C . ALA A 1 94 ? 4.191 -8.114 -10.011 1.00 48.44 94 ALA A C 1
ATOM 729 O O . ALA A 1 94 ? 3.477 -7.329 -10.634 1.00 48.44 94 ALA A O 1
ATOM 730 N N . THR A 1 95 ? 4.220 -9.413 -10.300 1.00 47.00 95 THR A N 1
ATOM 731 C CA . THR A 1 95 ? 3.004 -10.157 -10.611 1.00 47.00 95 THR A CA 1
ATOM 732 C C . THR A 1 95 ? 2.064 -9.886 -9.446 1.00 47.00 95 THR A C 1
ATOM 734 O O . THR A 1 95 ? 1.941 -10.670 -8.512 1.00 47.00 95 THR A O 1
ATOM 737 N N . SER A 1 96 ? 1.518 -8.676 -9.436 1.00 56.53 96 SER A N 1
ATOM 738 C CA . SER A 1 96 ? 0.548 -8.221 -8.490 1.00 56.53 96 SER A CA 1
ATOM 739 C C . SER A 1 96 ? -0.676 -9.017 -8.888 1.00 56.53 96 SER A C 1
ATOM 741 O O . SER A 1 96 ? -1.160 -8.943 -10.019 1.00 56.53 96 SER A O 1
ATOM 743 N N . ASP A 1 97 ? -1.172 -9.833 -7.968 1.00 77.88 97 ASP A N 1
ATOM 744 C CA . ASP A 1 97 ? -2.489 -10.463 -8.080 1.00 77.88 97 ASP A CA 1
ATOM 745 C C . ASP A 1 97 ? -3.603 -9.398 -7.976 1.00 77.88 97 ASP A C 1
ATOM 747 O O . ASP A 1 97 ? -4.640 -9.588 -7.351 1.00 77.88 97 ASP A O 1
ATOM 751 N N . LEU A 1 98 ? -3.327 -8.202 -8.496 1.00 89.31 98 LEU A N 1
ATOM 752 C CA . LEU A 1 98 ? -4.081 -6.987 -8.342 1.00 89.31 98 LEU A CA 1
ATOM 753 C C . LEU A 1 98 ? -4.796 -6.734 -9.656 1.00 89.31 98 LEU A C 1
ATOM 755 O O . LEU A 1 98 ? -4.195 -6.423 -10.684 1.00 89.31 98 LEU A O 1
ATOM 759 N N . GLN A 1 99 ? -6.103 -6.923 -9.606 1.00 90.31 99 GLN A N 1
ATOM 760 C CA . GLN A 1 99 ? -6.964 -6.925 -10.771 1.00 90.31 99 GLN A CA 1
ATOM 761 C C . GLN A 1 99 ? -8.162 -6.036 -10.487 1.00 90.31 99 GLN A C 1
ATOM 763 O O . GLN A 1 99 ? -8.627 -5.918 -9.349 1.00 90.31 99 GLN A O 1
ATOM 768 N N . GLY A 1 100 ? -8.655 -5.387 -11.529 1.00 93.88 100 GLY A N 1
ATOM 769 C CA . GLY A 1 100 ? -9.744 -4.451 -11.381 1.00 93.88 100 GLY A CA 1
ATOM 770 C C . GLY A 1 100 ? -10.247 -3.889 -12.690 1.00 93.88 100 GLY A C 1
ATOM 771 O O . GLY A 1 100 ? -9.800 -4.246 -13.785 1.00 93.88 100 GLY A O 1
ATOM 772 N N . THR A 1 101 ? -11.171 -2.951 -12.556 1.00 95.38 101 THR A N 1
ATOM 773 C CA . THR A 1 101 ? -11.607 -2.078 -13.637 1.00 95.38 101 THR A CA 1
ATOM 774 C C . THR A 1 101 ? -11.657 -0.634 -13.158 1.00 95.38 101 THR A C 1
ATOM 776 O O . THR A 1 101 ? -11.941 -0.370 -11.994 1.00 95.38 101 THR A O 1
ATOM 779 N N . ILE A 1 102 ? -11.409 0.314 -14.062 1.00 94.56 102 ILE A N 1
ATOM 780 C CA . ILE A 1 102 ? -11.675 1.745 -13.865 1.00 94.56 102 ILE A CA 1
ATOM 781 C C . ILE A 1 102 ? -12.580 2.205 -14.997 1.00 94.56 102 ILE A C 1
ATOM 783 O O . ILE A 1 102 ? -12.214 2.103 -16.168 1.00 94.56 102 ILE A O 1
ATOM 787 N N . MET A 1 103 ? -13.758 2.724 -14.652 1.00 93.31 103 MET A N 1
ATOM 788 C CA . MET A 1 103 ? -14.750 3.212 -15.616 1.00 93.31 103 MET A CA 1
ATOM 789 C C . MET A 1 103 ? -15.065 2.181 -16.715 1.00 93.31 103 MET A C 1
ATOM 791 O O . MET A 1 103 ? -15.149 2.516 -17.896 1.00 93.31 103 MET A O 1
ATOM 795 N N . GLY A 1 104 ? -15.183 0.906 -16.325 1.00 91.56 104 GLY A N 1
ATOM 796 C CA . GLY A 1 104 ? -15.455 -0.222 -17.223 1.00 91.56 104 GLY A CA 1
ATOM 797 C C . GLY A 1 104 ? -14.262 -0.707 -18.058 1.00 91.56 104 GLY A C 1
ATOM 798 O O . GLY A 1 104 ? -14.395 -1.684 -18.790 1.00 91.56 104 GLY A O 1
ATOM 799 N N . GLN A 1 105 ? -13.094 -0.068 -17.955 1.00 91.69 105 GLN A N 1
ATOM 800 C CA . GLN A 1 105 ? -11.868 -0.519 -18.617 1.00 91.69 105 GLN A CA 1
ATOM 801 C C . GLN A 1 105 ? -11.071 -1.430 -17.680 1.00 91.69 105 GLN A C 1
ATOM 803 O O . GLN A 1 105 ? -11.015 -1.127 -16.488 1.00 91.69 105 GLN A O 1
ATOM 808 N N . PRO A 1 106 ? -10.422 -2.500 -18.179 1.00 92.62 106 PRO A N 1
ATOM 809 C CA . PRO A 1 106 ? -9.559 -3.347 -17.353 1.00 92.62 106 PRO A CA 1
ATOM 810 C C . PRO A 1 106 ? -8.471 -2.496 -16.701 1.00 92.62 106 PRO A C 1
ATOM 812 O O . PRO A 1 106 ? -8.008 -1.546 -17.321 1.00 92.62 106 PRO A O 1
ATOM 815 N N . PHE A 1 107 ? -8.088 -2.799 -15.465 1.00 93.31 107 PHE A N 1
ATOM 816 C CA . PHE A 1 107 ? -7.077 -2.081 -14.693 1.00 93.31 107 PHE A CA 1
ATOM 817 C C . PHE A 1 107 ? -6.201 -3.065 -13.921 1.00 93.31 107 PHE A C 1
ATOM 819 O O . PHE A 1 107 ? -6.692 -3.818 -13.084 1.00 93.31 107 PHE A O 1
ATOM 826 N N . VAL A 1 108 ? -4.908 -3.061 -14.241 1.00 92.38 108 VAL A N 1
ATOM 827 C CA . VAL A 1 108 ? -3.868 -3.918 -13.669 1.00 92.38 108 VAL A CA 1
ATOM 828 C C . VAL A 1 108 ? -2.715 -3.000 -13.257 1.00 92.38 108 VAL A C 1
ATOM 830 O O . VAL A 1 108 ? -1.883 -2.637 -14.092 1.00 92.38 108 VAL A O 1
ATOM 833 N N . PRO A 1 109 ? -2.684 -2.541 -11.997 1.00 91.38 109 PRO A N 1
ATOM 834 C CA . PRO A 1 109 ? -1.678 -1.588 -11.551 1.00 91.38 109 PRO A CA 1
ATOM 835 C C . PRO A 1 109 ? -0.289 -2.221 -11.568 1.00 91.38 109 PRO A C 1
ATOM 837 O O . PRO A 1 109 ? -0.060 -3.271 -10.968 1.00 91.38 109 PRO A O 1
ATOM 840 N N . GLU A 1 110 ? 0.647 -1.536 -12.216 1.00 87.81 110 GLU A N 1
ATOM 841 C CA . GLU A 1 110 ? 2.052 -1.948 -12.305 1.00 87.81 110 GLU A CA 1
ATOM 842 C C . GLU A 1 110 ? 2.878 -1.327 -11.169 1.00 87.81 110 GLU A C 1
ATOM 844 O O . GLU A 1 110 ? 3.936 -1.832 -10.804 1.00 87.81 110 GLU A O 1
ATOM 849 N N . ARG A 1 111 ? 2.412 -0.205 -10.606 1.00 88.06 111 ARG A N 1
ATOM 850 C CA . ARG A 1 111 ? 3.114 0.527 -9.553 1.00 88.06 111 ARG A CA 1
ATOM 851 C C . ARG A 1 111 ? 2.145 1.021 -8.490 1.00 88.06 111 ARG A C 1
ATOM 853 O O . ARG A 1 111 ? 1.132 1.643 -8.801 1.00 88.06 111 ARG A O 1
ATOM 860 N N . ILE A 1 112 ? 2.506 0.779 -7.235 1.00 92.06 112 ILE A N 1
ATOM 861 C CA . ILE A 1 112 ? 1.746 1.189 -6.057 1.00 92.06 112 ILE A CA 1
ATOM 862 C C . ILE A 1 112 ? 2.683 2.009 -5.185 1.00 92.06 112 ILE A C 1
ATOM 864 O O . ILE A 1 112 ? 3.777 1.560 -4.840 1.00 92.06 112 ILE A O 1
ATOM 868 N N . VAL A 1 113 ? 2.292 3.238 -4.874 1.00 91.06 113 VAL A N 1
ATOM 869 C CA . VAL A 1 113 ? 3.130 4.152 -4.099 1.00 91.06 113 VAL A CA 1
ATOM 870 C C . VAL A 1 113 ? 2.300 4.937 -3.106 1.00 91.06 113 VAL A C 1
ATOM 872 O O . VAL A 1 113 ? 1.199 5.391 -3.410 1.00 91.06 113 VAL A O 1
ATOM 875 N N . TRP A 1 114 ? 2.878 5.141 -1.929 1.00 91.81 114 TRP A N 1
ATOM 876 C CA . TRP A 1 114 ? 2.377 6.101 -0.961 1.00 91.81 114 TRP A CA 1
ATOM 877 C C . TRP A 1 114 ? 3.024 7.465 -1.231 1.00 91.81 114 TRP A C 1
ATOM 879 O O . TRP A 1 114 ? 4.252 7.578 -1.235 1.00 91.81 114 TRP A O 1
ATOM 889 N N . ARG A 1 115 ? 2.229 8.507 -1.490 1.00 89.94 115 ARG A N 1
ATOM 890 C CA . ARG A 1 115 ? 2.707 9.873 -1.767 1.00 89.94 115 ARG A CA 1
ATOM 891 C C . ARG A 1 115 ? 2.031 10.866 -0.833 1.00 89.94 115 ARG A C 1
ATOM 893 O O . ARG A 1 115 ? 0.878 11.222 -1.037 1.00 89.94 115 ARG A O 1
ATOM 900 N N . GLY A 1 116 ? 2.766 11.352 0.165 1.00 88.94 116 GLY A N 1
ATOM 901 C CA . GLY A 1 116 ? 2.203 12.255 1.170 1.00 88.94 116 GLY A CA 1
ATOM 902 C C . GLY A 1 116 ? 1.118 11.545 1.980 1.00 88.94 116 GLY A C 1
ATOM 903 O O . GLY A 1 116 ? 1.439 10.694 2.804 1.00 88.94 116 GLY A O 1
ATOM 904 N N . GLU A 1 117 ? -0.145 11.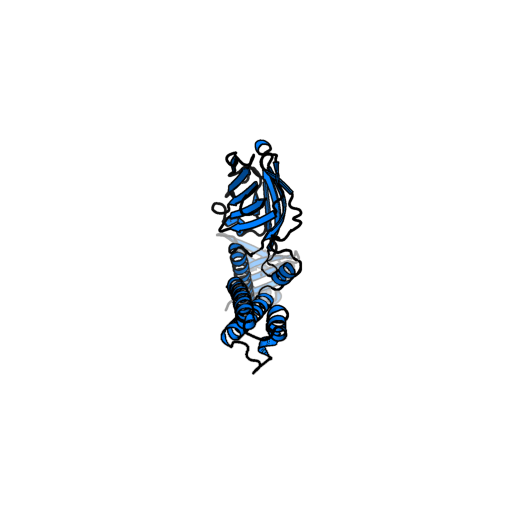867 1.710 1.00 91.12 117 GLU A N 1
ATOM 905 C CA . GLU A 1 117 ? -1.331 11.265 2.342 1.00 91.12 117 GLU A CA 1
ATOM 906 C C . GLU A 1 117 ? -2.170 10.434 1.354 1.00 91.12 117 GLU A C 1
ATOM 908 O O . GLU A 1 117 ? -3.293 10.039 1.660 1.00 91.12 117 GLU A O 1
ATOM 913 N N . ASP A 1 118 ? -1.626 10.163 0.167 1.00 95.06 118 ASP A N 1
ATOM 914 C CA . ASP A 1 118 ? -2.340 9.508 -0.921 1.00 95.06 118 ASP A CA 1
ATOM 915 C C . ASP A 1 118 ? -1.743 8.126 -1.222 1.00 95.06 118 ASP A C 1
ATOM 917 O O . ASP A 1 118 ? -0.538 7.988 -1.457 1.00 95.06 118 ASP A O 1
ATOM 921 N N . LEU A 1 119 ? -2.599 7.107 -1.303 1.00 95.50 119 LEU A N 1
ATOM 922 C CA . LEU A 1 119 ? -2.256 5.803 -1.866 1.00 95.50 119 LEU A CA 1
ATOM 923 C C . LEU A 1 119 ? -2.576 5.808 -3.363 1.00 95.50 119 LEU A C 1
ATOM 925 O O . LEU A 1 119 ? -3.731 5.966 -3.763 1.00 95.50 119 LEU A O 1
ATOM 929 N N . VAL A 1 120 ? -1.550 5.654 -4.201 1.00 95.00 120 VAL A N 1
ATOM 930 C CA . VAL A 1 120 ? -1.665 5.800 -5.656 1.00 95.00 120 VAL A CA 1
ATOM 931 C C . VAL A 1 120 ? -1.350 4.485 -6.356 1.00 95.00 120 VAL A C 1
ATOM 933 O O . VAL A 1 120 ? -0.259 3.934 -6.212 1.00 95.00 120 VAL A O 1
ATOM 936 N N . PHE A 1 121 ? -2.300 4.033 -7.168 1.00 95.12 121 PHE A N 1
ATOM 937 C CA . PHE A 1 121 ? -2.192 2.891 -8.064 1.00 95.12 121 PHE A CA 1
ATOM 938 C C . PHE A 1 121 ? -2.033 3.398 -9.491 1.00 95.12 121 PHE A C 1
ATOM 940 O O . PHE A 1 121 ? -2.900 4.107 -10.002 1.00 95.12 121 PHE A O 1
ATOM 947 N N . GLU A 1 122 ? -0.936 3.033 -10.141 1.00 93.12 122 GLU A N 1
ATOM 948 C CA . GLU A 1 122 ? -0.572 3.521 -11.465 1.00 93.12 122 GLU A CA 1
ATOM 949 C C . GLU A 1 122 ? -0.422 2.357 -12.439 1.00 93.12 122 GLU A C 1
ATOM 951 O O . GLU A 1 122 ? 0.315 1.402 -12.186 1.00 93.12 122 GLU A O 1
ATOM 956 N N . GLU A 1 123 ? -1.090 2.463 -13.585 1.00 91.56 123 GLU A N 1
ATOM 957 C CA . GLU A 1 123 ? -0.860 1.575 -14.715 1.00 91.56 123 GLU A CA 1
ATOM 958 C C . GLU A 1 123 ? -0.170 2.314 -15.860 1.00 91.56 123 GLU A C 1
ATOM 960 O O . GLU A 1 123 ? -0.624 3.371 -16.316 1.00 91.56 123 GLU A O 1
ATOM 965 N N . GLY A 1 124 ? 0.879 1.688 -16.389 1.00 86.69 124 GLY A N 1
ATOM 966 C CA . GLY A 1 124 ? 1.632 2.158 -17.535 1.00 86.69 124 GLY A CA 1
ATOM 967 C C . GLY A 1 124 ? 2.947 2.845 -17.169 1.00 86.69 124 GLY A C 1
ATOM 968 O O . GLY A 1 124 ? 3.278 3.050 -15.992 1.00 86.69 124 GLY A O 1
ATOM 969 N N . PRO A 1 125 ? 3.721 3.214 -18.202 1.00 82.50 125 PRO A N 1
ATOM 970 C CA . PRO A 1 125 ? 5.028 3.823 -18.018 1.00 82.50 125 PRO A CA 1
ATOM 971 C C . PRO A 1 125 ? 4.900 5.174 -17.294 1.00 82.50 125 PRO A C 1
ATOM 973 O O . PRO A 1 125 ? 3.911 5.886 -17.493 1.00 82.50 125 PRO A O 1
ATOM 976 N N . PRO A 1 126 ? 5.884 5.555 -16.463 1.00 77.56 126 PRO A N 1
ATOM 977 C CA . PRO A 1 126 ? 5.824 6.782 -15.666 1.00 77.56 126 PRO A CA 1
ATOM 978 C C . PRO A 1 126 ? 5.691 8.058 -16.514 1.00 77.56 126 PRO A C 1
ATOM 980 O O . PRO A 1 126 ? 5.111 9.038 -16.057 1.00 77.56 126 PRO A O 1
ATOM 983 N N . GLU A 1 127 ? 6.149 8.044 -17.766 1.00 81.31 127 GLU A N 1
ATOM 984 C CA . GLU A 1 127 ? 6.027 9.163 -18.708 1.00 81.31 127 GLU A CA 1
ATOM 985 C C . GLU A 1 127 ? 4.638 9.253 -19.358 1.00 81.31 127 GLU A C 1
ATOM 987 O O . GLU A 1 127 ? 4.275 10.287 -19.922 1.00 81.31 127 GLU A O 1
ATOM 992 N N . ARG A 1 128 ? 3.863 8.162 -19.333 1.00 82.69 128 ARG A N 1
ATOM 993 C CA . ARG A 1 128 ? 2.533 8.077 -19.946 1.00 82.69 128 ARG A CA 1
ATOM 994 C C . ARG A 1 128 ? 1.655 7.092 -19.181 1.00 82.69 128 ARG A C 1
ATOM 996 O O . ARG A 1 128 ? 1.409 5.969 -19.629 1.00 82.69 128 ARG A O 1
ATOM 1003 N N . LEU A 1 129 ? 1.160 7.554 -18.039 1.00 88.25 129 LEU A N 1
ATOM 1004 C CA . LEU A 1 129 ? 0.185 6.827 -17.234 1.00 88.25 129 LEU A CA 1
ATOM 1005 C C . LEU A 1 129 ? -1.077 6.571 -18.064 1.00 88.25 129 LEU A C 1
ATOM 1007 O O . LEU A 1 129 ? -1.621 7.488 -18.676 1.00 88.25 129 LEU A O 1
ATOM 1011 N N . ARG A 1 130 ? -1.533 5.320 -18.104 1.00 90.25 130 ARG A N 1
ATOM 1012 C CA . ARG A 1 130 ? -2.755 4.912 -18.812 1.00 90.25 130 ARG A CA 1
ATOM 1013 C C . ARG A 1 130 ? -3.986 5.083 -17.940 1.00 90.25 130 ARG A C 1
ATOM 1015 O O . ARG A 1 130 ? -5.014 5.564 -18.414 1.00 90.25 130 ARG A O 1
ATOM 1022 N N . ARG A 1 131 ? -3.880 4.664 -16.682 1.00 93.12 131 ARG A N 1
ATOM 1023 C CA . ARG A 1 131 ? -4.956 4.650 -15.692 1.00 93.12 131 ARG A CA 1
ATOM 1024 C C . ARG A 1 131 ? -4.345 4.846 -14.309 1.00 93.12 131 ARG A C 1
ATOM 1026 O O . ARG A 1 131 ? -3.276 4.308 -14.025 1.00 93.12 131 ARG A O 1
ATOM 1033 N N . VAL A 1 132 ? -4.998 5.660 -13.490 1.00 95.38 132 VAL A N 1
ATOM 1034 C CA . VAL A 1 132 ? -4.564 5.979 -12.130 1.00 95.38 132 VAL A CA 1
ATOM 1035 C C . VAL A 1 132 ? -5.775 5.954 -11.211 1.00 95.38 132 VAL A C 1
ATOM 1037 O O . VAL A 1 132 ? -6.809 6.549 -11.519 1.00 95.38 132 VAL A O 1
ATOM 1040 N N . LEU A 1 133 ? -5.628 5.280 -10.079 1.00 96.69 133 LEU A N 1
ATOM 1041 C CA . LEU A 1 133 ? -6.544 5.366 -8.950 1.00 96.69 133 LEU A CA 1
ATOM 1042 C C . LEU A 1 133 ? -5.768 5.961 -7.780 1.00 96.69 133 LEU A C 1
ATOM 1044 O O . LEU A 1 133 ? -4.749 5.416 -7.362 1.00 96.69 133 LEU A O 1
ATOM 1048 N N . THR A 1 134 ? -6.266 7.063 -7.239 1.00 97.25 134 THR A N 1
ATOM 1049 C CA . THR A 1 134 ? -5.726 7.679 -6.030 1.00 97.25 134 THR A CA 1
ATOM 1050 C C . THR A 1 134 ? -6.755 7.590 -4.917 1.00 97.25 134 THR A C 1
ATOM 1052 O O . THR A 1 134 ? -7.897 7.995 -5.112 1.00 97.25 134 THR A O 1
ATOM 1055 N N . ILE A 1 135 ? -6.342 7.092 -3.756 1.00 97.38 135 ILE A N 1
ATOM 1056 C CA . ILE A 1 135 ? -7.116 7.098 -2.514 1.00 97.38 135 ILE A CA 1
ATOM 1057 C C . ILE A 1 135 ? -6.477 8.140 -1.600 1.00 97.38 135 ILE A C 1
ATOM 1059 O O . ILE A 1 135 ? -5.328 7.972 -1.193 1.00 97.38 135 ILE A O 1
ATOM 1063 N N . ARG A 1 136 ? -7.191 9.227 -1.318 1.00 97.00 136 ARG A N 1
ATOM 1064 C CA . ARG A 1 136 ? -6.693 10.357 -0.530 1.00 97.00 136 ARG A CA 1
ATOM 1065 C C . ARG A 1 136 ? -7.162 10.258 0.908 1.00 97.00 136 ARG A C 1
ATOM 1067 O O . ARG A 1 136 ? -8.366 10.270 1.155 1.00 97.00 136 ARG A O 1
ATOM 1074 N N . PHE A 1 137 ? -6.224 10.243 1.848 1.00 95.56 137 PHE A N 1
ATOM 1075 C CA . PHE A 1 137 ? -6.525 10.156 3.280 1.00 95.56 137 PHE A CA 1
ATOM 1076 C C . PHE A 1 137 ? -6.509 11.502 4.005 1.00 95.56 137 PHE A C 1
ATOM 1078 O O . PHE A 1 137 ? -6.764 11.533 5.204 1.00 95.56 137 PHE A O 1
ATOM 1085 N N . ALA A 1 138 ? -6.276 12.617 3.308 1.00 90.88 138 ALA A N 1
ATOM 1086 C CA . ALA A 1 138 ? -6.211 13.945 3.926 1.00 90.88 138 ALA A CA 1
ATOM 1087 C C . ALA A 1 138 ? -7.450 14.297 4.777 1.00 90.88 138 ALA A C 1
ATOM 1089 O O . ALA A 1 138 ? -7.324 14.910 5.832 1.00 90.88 138 ALA A O 1
ATOM 1090 N N . GLY A 1 139 ? -8.647 13.881 4.341 1.00 88.88 139 GLY A N 1
ATOM 1091 C CA . GLY A 1 139 ? -9.906 14.075 5.075 1.00 88.88 139 GLY A CA 1
ATOM 1092 C C . GLY A 1 139 ? -10.321 12.907 5.976 1.00 88.88 139 GLY A C 1
ATOM 1093 O O . GLY A 1 139 ? -11.409 12.954 6.537 1.00 88.88 139 GLY A O 1
ATOM 1094 N N . ALA A 1 140 ? -9.503 11.855 6.072 1.00 92.81 140 ALA A N 1
ATOM 1095 C CA . ALA A 1 140 ? -9.830 10.612 6.775 1.00 92.81 140 ALA A CA 1
ATOM 1096 C C . ALA A 1 140 ? -8.602 9.977 7.446 1.00 92.81 140 ALA A C 1
ATOM 1098 O O . ALA A 1 140 ? -8.428 8.756 7.460 1.00 92.81 140 ALA A O 1
ATOM 1099 N N . ARG A 1 141 ? -7.702 10.819 7.965 1.00 91.31 141 ARG A N 1
ATOM 1100 C CA . ARG A 1 141 ? -6.409 10.390 8.515 1.00 91.31 141 ARG A CA 1
ATOM 1101 C C . ARG A 1 141 ? -6.563 9.583 9.802 1.00 91.31 141 ARG A C 1
ATOM 1103 O O . ARG A 1 141 ? -5.695 8.767 10.103 1.00 91.31 141 ARG A O 1
ATOM 1110 N N . SER A 1 142 ? -7.667 9.775 10.526 1.00 90.44 142 SER A N 1
ATOM 1111 C CA . SER A 1 142 ? -8.000 8.992 11.721 1.00 90.44 142 SER A CA 1
ATOM 1112 C C . SER A 1 142 ? -8.066 7.489 11.425 1.00 90.44 142 SER A C 1
ATOM 1114 O O . SER A 1 142 ? -7.629 6.687 12.243 1.00 90.44 142 SER A O 1
ATOM 1116 N N . LEU A 1 143 ? -8.484 7.106 10.215 1.00 91.12 143 LEU A N 1
ATOM 1117 C CA . LEU A 1 143 ? -8.625 5.704 9.827 1.00 91.12 143 LEU A CA 1
ATOM 1118 C C . LEU A 1 143 ? -7.313 4.957 9.691 1.00 91.12 143 LEU A C 1
ATOM 1120 O O . LEU A 1 143 ? -7.282 3.747 9.865 1.00 91.12 143 LEU A O 1
ATOM 1124 N N . LEU A 1 144 ? -6.223 5.667 9.413 1.00 90.38 144 LEU A N 1
ATOM 1125 C CA . LEU A 1 144 ? -4.899 5.058 9.312 1.00 90.38 144 LEU A CA 1
ATOM 1126 C C . LEU A 1 144 ? -4.345 4.629 10.681 1.00 90.38 144 LEU A C 1
ATOM 1128 O O . LEU A 1 144 ? -3.345 3.920 10.741 1.00 90.38 144 LEU A O 1
ATOM 1132 N N . GLN A 1 145 ? -4.985 5.049 11.778 1.00 87.00 145 GLN A N 1
ATOM 1133 C CA . GLN A 1 145 ? -4.641 4.593 13.127 1.00 87.00 145 GLN A CA 1
ATOM 1134 C C . GLN A 1 145 ? -5.187 3.191 13.410 1.00 87.00 145 GLN A C 1
ATOM 1136 O O . GLN A 1 145 ? -4.667 2.500 14.281 1.00 87.00 145 GLN A O 1
ATOM 1141 N N . GLU A 1 146 ? -6.211 2.755 12.675 1.00 86.44 146 GLU A N 1
ATOM 1142 C CA . GLU A 1 146 ? -6.766 1.414 12.809 1.00 86.44 146 GLU A CA 1
ATOM 1143 C C . GLU A 1 146 ? -5.887 0.383 12.075 1.00 86.44 146 GLU A C 1
ATOM 1145 O O . GLU A 1 146 ? -5.227 0.713 11.083 1.00 86.44 146 GLU A O 1
ATOM 1150 N N . PRO A 1 147 ? -5.849 -0.883 12.537 1.00 84.12 147 PRO A N 1
ATOM 1151 C CA . PRO A 1 147 ? -5.097 -1.945 11.867 1.00 84.12 147 PRO A CA 1
ATOM 1152 C C . PRO A 1 147 ? -5.620 -2.209 10.451 1.00 84.12 147 PRO A C 1
ATOM 1154 O O . PRO A 1 147 ? -4.831 -2.429 9.535 1.00 84.12 147 PRO A O 1
ATOM 1157 N N . VAL A 1 148 ? -6.942 -2.130 10.272 1.00 91.06 148 VAL A N 1
ATOM 1158 C CA . VAL A 1 148 ? -7.625 -2.349 8.996 1.00 91.06 148 VAL A CA 1
ATOM 1159 C C . VAL A 1 148 ? -8.534 -1.159 8.717 1.00 91.06 148 VAL A C 1
ATOM 1161 O O . VAL A 1 148 ? -9.470 -0.905 9.466 1.00 91.06 148 VAL A O 1
ATOM 1164 N N . VAL A 1 149 ? -8.304 -0.467 7.605 1.00 93.38 149 VAL A N 1
ATOM 1165 C CA . VAL A 1 149 ? -9.163 0.634 7.156 1.00 93.38 149 VAL A CA 1
ATOM 1166 C C . VAL A 1 149 ? -10.383 0.037 6.467 1.00 93.38 149 VAL A C 1
ATOM 1168 O O . VAL A 1 149 ? -10.245 -0.566 5.401 1.00 93.38 149 VAL A O 1
ATOM 1171 N N . GLN A 1 150 ? -11.576 0.218 7.034 1.00 94.75 150 GLN A N 1
ATOM 1172 C CA . GLN A 1 150 ? -12.821 -0.276 6.439 1.00 94.75 150 GLN A CA 1
ATOM 1173 C C . GLN A 1 150 ? -13.864 0.827 6.266 1.00 94.75 150 GLN A C 1
ATOM 1175 O O . GLN A 1 150 ? -14.069 1.662 7.149 1.00 94.75 150 GLN A O 1
ATOM 1180 N N . ARG A 1 151 ? -14.528 0.815 5.109 1.00 95.19 151 ARG A N 1
ATOM 1181 C CA . ARG A 1 151 ? -15.686 1.647 4.791 1.00 95.19 151 ARG A CA 1
ATOM 1182 C C . ARG A 1 151 ? -16.704 0.865 3.989 1.00 95.19 151 ARG A C 1
ATOM 1184 O O . ARG A 1 151 ? -16.346 0.213 3.006 1.00 95.19 151 ARG A O 1
ATOM 1191 N N . LEU A 1 152 ? -17.961 0.964 4.394 1.00 95.38 152 LEU A N 1
ATOM 1192 C CA . LEU A 1 152 ? -19.111 0.404 3.708 1.00 95.38 152 LEU A CA 1
ATOM 1193 C C . LEU A 1 152 ? -20.111 1.513 3.363 1.00 95.38 152 LEU A C 1
ATOM 1195 O O . LEU A 1 152 ? -20.241 2.485 4.107 1.00 95.38 152 LEU A O 1
ATOM 1199 N N . PRO A 1 153 ? -20.841 1.382 2.242 1.00 93.81 153 PRO A N 1
ATOM 1200 C CA . PRO A 1 153 ? -21.877 2.336 1.870 1.00 93.81 153 PRO A CA 1
ATOM 1201 C C . PRO A 1 153 ? -22.872 2.565 3.014 1.00 93.81 153 PRO A C 1
ATOM 1203 O O . PRO A 1 153 ? -23.460 1.613 3.525 1.00 93.81 153 PRO A O 1
ATOM 1206 N N . GLY A 1 154 ? -23.067 3.829 3.392 1.00 89.50 154 GLY A N 1
ATOM 1207 C CA . GLY A 1 154 ? -23.950 4.224 4.493 1.00 89.50 154 GLY A CA 1
ATOM 1208 C C . GLY A 1 154 ? -23.268 4.382 5.854 1.00 89.50 154 GLY A C 1
ATOM 1209 O O . GLY A 1 154 ? -23.932 4.841 6.781 1.00 89.50 154 GLY A O 1
ATOM 1210 N N . ASP A 1 155 ? -21.975 4.066 5.980 1.00 92.56 155 ASP A N 1
ATOM 1211 C CA . ASP A 1 155 ? -21.219 4.346 7.203 1.00 92.56 155 ASP A CA 1
ATOM 1212 C C . ASP A 1 155 ? -21.134 5.859 7.472 1.00 92.56 155 ASP A C 1
ATOM 1214 O O . ASP A 1 155 ? -20.811 6.666 6.590 1.00 92.56 155 ASP A O 1
ATOM 1218 N N . GLU A 1 156 ? -21.388 6.247 8.721 1.00 88.50 156 GLU A N 1
ATOM 1219 C CA . GLU A 1 156 ? -21.178 7.615 9.193 1.00 88.50 156 GLU A CA 1
ATOM 1220 C C . GLU A 1 156 ? -19.698 7.851 9.539 1.00 88.50 156 GLU A C 1
ATOM 1222 O O . GLU A 1 156 ? -19.016 6.970 10.063 1.00 88.50 156 GLU A O 1
ATOM 1227 N N . GLY A 1 157 ? -19.195 9.063 9.285 1.00 88.69 157 GLY A N 1
ATOM 1228 C CA . GLY A 1 157 ? -17.843 9.478 9.670 1.00 88.69 157 GLY A CA 1
ATOM 1229 C C . GLY A 1 157 ? -16.993 9.974 8.504 1.00 88.69 157 GLY A C 1
ATOM 1230 O O . GLY A 1 157 ? -17.506 10.447 7.493 1.00 88.69 157 GLY A O 1
ATOM 1231 N N . GLU A 1 158 ? -15.673 9.917 8.676 1.00 92.31 158 GLU A N 1
ATOM 1232 C CA . GLU A 1 158 ? -14.705 10.384 7.680 1.00 92.31 158 GLU A CA 1
ATOM 1233 C C . GLU A 1 158 ? -14.559 9.388 6.526 1.00 92.31 158 GLU A C 1
ATOM 1235 O O . GLU A 1 158 ? -14.484 8.178 6.754 1.00 92.31 158 GLU A O 1
ATOM 1240 N N . TRP A 1 159 ? -14.454 9.892 5.297 1.00 95.44 159 TRP A N 1
ATOM 1241 C CA . TRP A 1 159 ? -14.323 9.091 4.081 1.00 95.44 159 TRP A CA 1
ATOM 1242 C C . TRP A 1 159 ? -13.078 9.499 3.284 1.00 95.44 159 TRP A C 1
ATOM 1244 O O . TRP A 1 159 ? -12.887 10.689 3.017 1.00 95.44 159 TRP A O 1
ATOM 1254 N N . PRO A 1 160 ? -12.216 8.542 2.893 1.00 96.31 160 PRO A N 1
ATOM 1255 C CA . PRO A 1 160 ? -11.155 8.814 1.931 1.00 96.31 160 PRO A CA 1
ATOM 1256 C C . PRO A 1 160 ? -11.711 9.293 0.580 1.00 96.31 160 PRO A C 1
ATOM 1258 O O . PRO A 1 160 ? -12.709 8.791 0.078 1.00 96.31 160 PRO A O 1
ATOM 1261 N N . GLU A 1 161 ? -11.052 10.243 -0.077 1.00 97.00 161 GLU A N 1
ATOM 1262 C CA . GLU A 1 161 ? -11.504 10.665 -1.407 1.00 97.00 161 GLU A CA 1
ATOM 1263 C C . GLU A 1 161 ? -10.862 9.794 -2.486 1.00 97.00 161 GLU A C 1
ATOM 1265 O O . GLU A 1 161 ? -9.637 9.692 -2.571 1.00 97.00 161 GLU A O 1
ATOM 1270 N N . LEU A 1 162 ? -11.668 9.217 -3.371 1.00 97.31 162 LEU A N 1
ATOM 1271 C CA . LEU A 1 162 ? -11.179 8.469 -4.522 1.00 97.31 162 LEU A CA 1
ATOM 1272 C C . LEU A 1 162 ? -11.100 9.382 -5.744 1.00 97.31 162 LEU A C 1
ATOM 1274 O O . LEU A 1 162 ? -12.068 10.051 -6.112 1.00 97.31 162 LEU A O 1
ATOM 1278 N N . VAL A 1 163 ? -9.957 9.380 -6.422 1.00 97.06 163 VAL A N 1
ATOM 1279 C CA . VAL A 1 163 ? -9.757 10.073 -7.695 1.00 97.06 163 VAL A CA 1
ATOM 1280 C C . VAL A 1 163 ? -9.389 9.050 -8.758 1.00 97.06 163 VAL A C 1
ATOM 1282 O O . VAL A 1 163 ? -8.333 8.425 -8.712 1.00 97.06 163 VAL A O 1
ATOM 1285 N N . LEU A 1 164 ? -10.289 8.886 -9.720 1.00 96.06 164 LEU A N 1
ATOM 1286 C CA . LEU A 1 164 ? -10.139 8.022 -10.879 1.00 96.06 164 LEU A CA 1
ATOM 1287 C C . LEU A 1 164 ? -9.667 8.866 -12.057 1.00 96.06 164 LEU A C 1
ATOM 1289 O O . LEU A 1 164 ? -10.322 9.84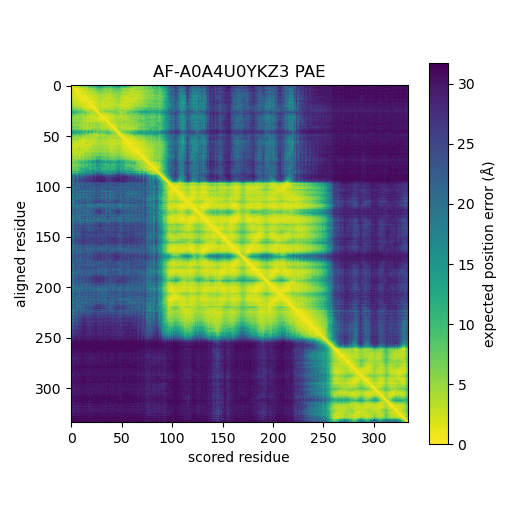5 -12.421 1.00 96.06 164 LEU A O 1
ATOM 1293 N N . GLN A 1 165 ? -8.572 8.460 -12.685 1.00 94.38 165 GLN A N 1
ATOM 1294 C CA . GLN A 1 165 ? -8.071 9.074 -13.905 1.00 94.38 165 GLN A CA 1
ATOM 1295 C C . GLN A 1 165 ? -7.826 8.004 -14.966 1.00 94.38 165 GLN A C 1
ATOM 1297 O O . GLN A 1 165 ? -7.183 6.988 -14.708 1.00 94.38 165 GLN A O 1
ATOM 1302 N N . TRP A 1 166 ? -8.324 8.225 -16.180 1.00 92.69 166 TRP A N 1
ATOM 1303 C CA . TRP A 1 166 ? -8.163 7.282 -17.288 1.00 92.69 166 TRP A CA 1
ATOM 1304 C C . TRP A 1 166 ? -7.964 8.010 -18.612 1.00 92.69 166 TRP A C 1
ATOM 1306 O O . TRP A 1 166 ? -8.516 9.086 -18.839 1.00 92.69 166 TRP A O 1
ATOM 1316 N N . TYR A 1 167 ? -7.198 7.402 -19.512 1.00 89.19 167 TYR A N 1
ATOM 1317 C CA . TYR A 1 167 ? -6.974 7.926 -20.855 1.00 89.19 167 TYR A CA 1
ATOM 1318 C C . TYR A 1 167 ? -7.686 7.038 -21.878 1.00 89.19 167 TYR A C 1
ATOM 1320 O O . TYR A 1 167 ? -7.403 5.848 -21.986 1.00 89.19 167 TYR A O 1
ATOM 1328 N N . SER A 1 168 ? -8.618 7.613 -22.640 1.00 79.06 168 SER A N 1
ATOM 1329 C CA . SER A 1 168 ? -9.386 6.909 -23.680 1.00 79.06 168 SER A CA 1
ATOM 1330 C C . SER A 1 168 ? -8.696 6.887 -25.052 1.00 79.06 168 SER A C 1
ATOM 1332 O O . SER A 1 168 ? -9.151 6.192 -25.958 1.00 79.06 168 SER A O 1
ATOM 1334 N N . GLY A 1 169 ? -7.594 7.621 -25.226 1.00 75.31 169 GLY A N 1
ATOM 1335 C CA . GLY A 1 169 ? -6.819 7.658 -26.465 1.00 75.31 169 GLY A CA 1
ATOM 1336 C C . GLY A 1 169 ? -5.655 8.647 -26.395 1.00 75.31 169 GLY A C 1
ATOM 1337 O O . GLY A 1 169 ? -5.639 9.531 -25.546 1.00 75.31 169 GLY A O 1
ATOM 1338 N N . ALA A 1 170 ? -4.681 8.517 -27.302 1.00 70.44 170 ALA A N 1
ATOM 1339 C CA . ALA A 1 170 ? -3.432 9.294 -27.270 1.00 70.44 170 ALA A CA 1
ATOM 1340 C C . ALA A 1 170 ? -3.609 10.818 -27.440 1.00 70.44 170 ALA A C 1
ATOM 1342 O O . ALA A 1 170 ? -2.710 11.574 -27.085 1.00 70.44 170 ALA A O 1
ATOM 1343 N N . LEU A 1 171 ? -4.744 11.256 -27.995 1.00 74.75 171 LEU A N 1
ATOM 1344 C CA . LEU A 1 171 ? -5.068 12.665 -28.261 1.00 74.75 171 LEU A CA 1
ATOM 1345 C C . LEU A 1 171 ? -6.300 13.152 -27.479 1.00 74.75 171 LEU A C 1
ATOM 1347 O O . LEU A 1 171 ? -6.724 14.291 -27.655 1.00 74.75 171 LEU A O 1
ATOM 1351 N N . ALA A 1 172 ? -6.898 12.296 -26.647 1.00 77.19 172 ALA A N 1
ATOM 1352 C CA . ALA A 1 172 ? -8.056 12.652 -25.837 1.00 77.19 172 ALA A CA 1
ATOM 1353 C C . ALA A 1 172 ? -7.601 13.194 -24.477 1.00 77.19 172 ALA A C 1
ATOM 1355 O O . ALA A 1 172 ? -6.627 12.706 -23.899 1.00 77.19 172 ALA A O 1
ATOM 1356 N N . ALA A 1 173 ? -8.323 14.186 -23.954 1.00 81.81 173 ALA A N 1
ATOM 1357 C CA . ALA A 1 173 ? -8.118 14.628 -22.581 1.00 81.81 173 ALA A CA 1
ATOM 1358 C C . ALA A 1 173 ? -8.387 13.460 -21.610 1.00 81.81 173 ALA A C 1
ATOM 1360 O O . ALA A 1 173 ? -9.303 12.667 -21.861 1.00 81.81 173 ALA A O 1
ATOM 1361 N N . PRO A 1 174 ? -7.618 13.339 -20.513 1.00 87.00 174 PRO A N 1
ATOM 1362 C CA . PRO A 1 174 ? -7.891 12.326 -19.507 1.00 87.00 174 PRO A CA 1
ATOM 1363 C C . PRO A 1 174 ? -9.274 12.544 -18.900 1.00 87.00 174 PRO A C 1
ATOM 1365 O O . PRO A 1 174 ? -9.638 13.660 -18.525 1.00 87.00 174 PRO A O 1
ATOM 1368 N N . GLY A 1 175 ? -10.027 11.458 -18.766 1.00 91.00 175 GLY A N 1
ATOM 1369 C CA . GLY A 1 175 ? -11.191 11.441 -17.901 1.00 91.00 175 GLY A CA 1
ATOM 1370 C C . GLY A 1 175 ? -10.738 11.546 -16.450 1.00 91.00 175 GLY A C 1
ATOM 1371 O O . GLY A 1 175 ? -9.760 10.909 -16.057 1.00 91.00 175 GLY A O 1
ATOM 1372 N N . LEU A 1 176 ? -11.439 12.369 -15.675 1.00 94.56 176 LEU A N 1
ATOM 1373 C CA . LEU A 1 176 ? -11.204 12.557 -14.251 1.00 94.56 176 LEU A CA 1
ATOM 1374 C C . LEU A 1 176 ? -12.537 12.437 -13.521 1.00 94.56 176 LEU A C 1
ATOM 1376 O O . LEU A 1 176 ? -13.505 13.122 -13.862 1.00 94.56 176 LEU A O 1
ATOM 1380 N N . ARG A 1 177 ? -12.591 11.584 -12.501 1.00 95.12 177 ARG A N 1
ATOM 1381 C CA . ARG A 1 177 ? -13.762 11.445 -11.640 1.00 95.12 177 ARG A CA 1
ATOM 1382 C C . ARG A 1 177 ? -13.332 11.404 -10.186 1.00 95.12 177 ARG A C 1
ATOM 1384 O O . ARG A 1 177 ? -12.488 10.602 -9.813 1.00 95.12 177 ARG A O 1
ATOM 1391 N N . LYS A 1 178 ? -13.952 12.255 -9.377 1.00 95.94 178 LYS A N 1
ATOM 1392 C CA . LYS A 1 178 ? -13.832 12.231 -7.922 1.00 95.94 178 LYS A CA 1
ATOM 1393 C C . LYS A 1 178 ? -15.047 11.511 -7.330 1.00 95.94 178 LYS A C 1
ATOM 1395 O O . LYS A 1 178 ? -16.166 11.754 -7.785 1.00 95.94 178 LYS A O 1
ATOM 1400 N N . VAL A 1 179 ? -14.817 10.641 -6.354 1.00 95.62 179 VAL A N 1
ATOM 1401 C CA . VAL A 1 179 ? -15.837 9.939 -5.565 1.00 95.62 179 VAL A CA 1
ATOM 1402 C C . VAL A 1 179 ? -15.484 10.151 -4.097 1.00 95.62 179 VAL A C 1
ATOM 1404 O O . VAL A 1 179 ? -14.343 9.931 -3.707 1.00 95.62 179 VAL A O 1
ATOM 1407 N N . VAL A 1 180 ? -16.426 10.672 -3.318 1.00 94.31 180 VAL A N 1
ATOM 1408 C CA . VAL A 1 180 ? -16.193 11.110 -1.930 1.00 94.31 180 VAL A CA 1
ATOM 1409 C C . VAL A 1 180 ? -16.787 10.160 -0.898 1.00 94.31 180 VAL A C 1
ATOM 1411 O O . VAL A 1 180 ? -16.313 10.143 0.227 1.00 94.31 180 VAL A O 1
ATOM 1414 N N . ASP A 1 181 ? -17.783 9.366 -1.280 1.00 92.50 181 ASP A N 1
ATOM 1415 C CA . ASP A 1 181 ? -18.525 8.453 -0.415 1.00 92.50 181 ASP A CA 1
ATOM 1416 C C . ASP A 1 181 ? -19.179 7.332 -1.251 1.00 92.50 181 ASP A C 1
ATOM 1418 O O . ASP A 1 181 ? -18.918 7.198 -2.454 1.00 92.50 181 ASP A O 1
ATOM 1422 N N . ASP A 1 182 ? -20.012 6.517 -0.596 1.00 93.06 182 ASP A N 1
ATOM 1423 C CA . ASP A 1 182 ? -20.863 5.494 -1.221 1.00 93.06 182 ASP A CA 1
ATOM 1424 C C . ASP A 1 182 ? -20.079 4.384 -1.943 1.00 93.06 182 ASP A C 1
ATOM 1426 O O . ASP A 1 182 ? -20.492 3.858 -2.971 1.00 93.06 182 ASP A O 1
ATOM 1430 N N . TYR A 1 183 ? -18.920 4.000 -1.409 1.00 95.88 183 TYR A N 1
ATOM 1431 C CA . TYR A 1 183 ? -18.124 2.880 -1.912 1.00 95.88 183 TYR A CA 1
ATOM 1432 C C . TYR A 1 183 ? -17.762 1.909 -0.785 1.00 95.88 183 TYR A C 1
ATOM 1434 O O . TYR A 1 183 ? -17.825 2.237 0.395 1.00 95.88 183 TYR A O 1
ATOM 1442 N N . SER A 1 184 ? -17.379 0.687 -1.151 1.00 96.88 184 SER A N 1
ATOM 1443 C CA . SER A 1 184 ? -16.811 -0.281 -0.210 1.00 96.88 184 SER A CA 1
ATOM 1444 C C . SER A 1 184 ? -15.293 -0.266 -0.317 1.00 96.88 184 SER A C 1
ATOM 1446 O O . SER A 1 184 ? -14.769 -0.444 -1.416 1.00 96.88 184 SER A O 1
ATOM 1448 N N . LEU A 1 185 ? -14.592 -0.068 0.795 1.00 97.19 185 LEU A N 1
ATOM 1449 C CA . LEU A 1 185 ? -13.135 -0.103 0.877 1.00 97.19 185 LEU A CA 1
ATOM 1450 C C . LEU A 1 185 ? -12.713 -0.937 2.078 1.00 97.19 185 LEU A C 1
ATOM 1452 O O . LEU A 1 185 ? -13.163 -0.703 3.191 1.00 97.19 185 LEU A O 1
ATOM 1456 N N . SER A 1 186 ? -11.805 -1.872 1.849 1.00 96.56 186 SER A N 1
ATOM 1457 C CA . SER A 1 186 ? -11.052 -2.561 2.884 1.00 96.56 186 SER A CA 1
ATOM 1458 C C . SER A 1 186 ? -9.580 -2.504 2.501 1.00 96.56 186 SER A C 1
ATOM 1460 O O . SER A 1 186 ? -9.209 -2.918 1.398 1.00 96.56 186 SER A O 1
ATOM 1462 N N . LEU A 1 187 ? -8.761 -1.942 3.386 1.00 95.50 187 LEU A N 1
ATOM 1463 C CA . LEU A 1 187 ? -7.309 -1.943 3.275 1.00 95.50 187 LEU A CA 1
ATOM 1464 C C . LEU A 1 187 ? -6.729 -2.549 4.537 1.00 95.50 187 LEU A C 1
ATOM 1466 O O . LEU A 1 187 ? -6.989 -2.074 5.640 1.00 95.50 187 LEU A O 1
ATOM 1470 N N . ASP A 1 188 ? -5.922 -3.572 4.337 1.00 93.31 188 ASP A N 1
ATOM 1471 C CA . ASP A 1 188 ? -5.168 -4.235 5.385 1.00 93.31 188 ASP A CA 1
ATOM 1472 C C . ASP A 1 188 ? -3.683 -4.079 5.060 1.00 93.31 188 ASP A C 1
ATOM 1474 O O . ASP A 1 188 ? -3.259 -4.407 3.946 1.00 93.31 188 ASP A O 1
ATOM 1478 N N . PHE A 1 189 ? -2.915 -3.536 6.000 1.00 91.81 189 PHE A N 1
ATOM 1479 C CA . PHE A 1 189 ? -1.473 -3.360 5.873 1.00 91.81 189 PHE A CA 1
ATOM 1480 C C . PHE A 1 189 ? -0.789 -4.236 6.916 1.00 91.81 189 PHE A C 1
ATOM 1482 O O . PHE A 1 189 ? -0.997 -4.060 8.117 1.00 91.81 189 PHE A O 1
ATOM 1489 N N . GLY A 1 190 ? 0.042 -5.160 6.445 1.00 88.31 190 GLY A N 1
ATOM 1490 C CA . GLY A 1 190 ? 0.884 -5.983 7.296 1.00 88.31 190 GLY A CA 1
ATOM 1491 C C . GLY A 1 190 ? 2.040 -5.194 7.905 1.00 88.31 190 GLY A C 1
ATOM 1492 O O . GLY A 1 190 ? 2.265 -4.018 7.609 1.00 88.31 190 GLY A O 1
ATOM 1493 N N . GLU A 1 191 ? 2.799 -5.876 8.754 1.00 86.19 191 GLU A N 1
ATOM 1494 C CA . GLU A 1 191 ? 3.997 -5.313 9.369 1.00 86.19 191 GLU A CA 1
ATOM 1495 C C . GLU A 1 191 ? 5.084 -5.023 8.312 1.00 86.19 191 GLU A C 1
ATOM 1497 O O . GLU A 1 191 ? 5.235 -5.773 7.338 1.00 86.19 191 GLU A O 1
ATOM 1502 N N . PRO A 1 192 ? 5.858 -3.937 8.475 1.00 85.19 192 PRO A N 1
ATOM 1503 C CA . PRO A 1 192 ? 6.944 -3.597 7.572 1.00 85.19 192 PRO A CA 1
ATOM 1504 C C . PRO A 1 192 ? 8.091 -4.615 7.677 1.00 85.19 192 PRO A C 1
ATOM 1506 O O . PRO A 1 192 ? 8.794 -4.695 8.684 1.00 85.19 192 PRO A O 1
ATOM 1509 N N . VAL A 1 193 ? 8.358 -5.351 6.595 1.00 79.19 193 VAL A N 1
ATOM 1510 C CA . VAL A 1 193 ? 9.460 -6.322 6.502 1.00 79.19 193 VAL A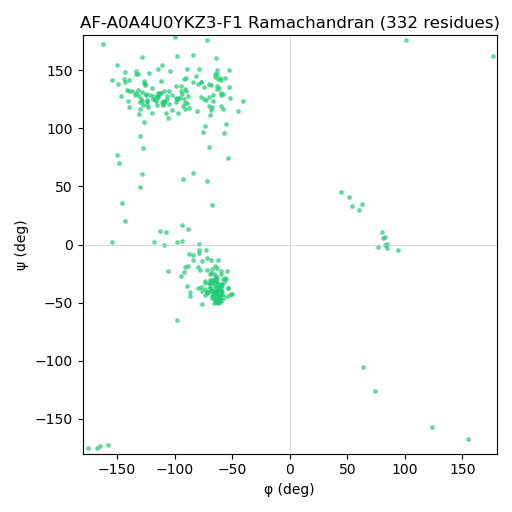 CA 1
ATOM 1511 C C . VAL A 1 193 ? 10.517 -5.789 5.539 1.00 79.19 193 VAL A C 1
ATOM 1513 O O . VAL A 1 193 ? 10.239 -5.517 4.374 1.00 79.19 193 VAL A O 1
ATOM 1516 N N . GLN A 1 194 ? 11.755 -5.619 6.019 1.00 79.19 194 GLN A N 1
ATOM 1517 C CA . GLN A 1 194 ? 12.898 -5.152 5.209 1.00 79.19 194 GLN A CA 1
ATOM 1518 C C . GLN A 1 194 ? 12.640 -3.825 4.456 1.00 79.19 194 GLN A C 1
ATOM 1520 O O . GLN A 1 194 ? 13.143 -3.606 3.356 1.00 79.19 194 GLN A O 1
ATOM 1525 N N . GLY A 1 195 ? 11.851 -2.922 5.049 1.00 79.44 195 GLY A N 1
ATOM 1526 C CA . GLY A 1 195 ? 11.525 -1.618 4.459 1.00 79.44 195 GLY A CA 1
ATOM 1527 C C . GLY A 1 195 ? 10.412 -1.641 3.404 1.00 79.44 195 GLY A C 1
ATOM 1528 O O . GLY A 1 195 ? 10.134 -0.599 2.807 1.00 79.44 195 GLY A O 1
ATOM 1529 N N . ARG A 1 196 ? 9.760 -2.790 3.195 1.00 83.56 196 ARG A N 1
ATOM 1530 C CA . ARG A 1 196 ? 8.566 -2.946 2.353 1.00 83.56 196 ARG A CA 1
ATOM 1531 C C . ARG A 1 196 ? 7.347 -3.246 3.217 1.00 83.56 196 ARG A C 1
ATOM 1533 O O . ARG A 1 196 ? 7.484 -3.792 4.307 1.00 83.56 196 ARG A O 1
ATOM 1540 N N . VAL A 1 197 ? 6.163 -2.902 2.719 1.00 88.62 197 VAL A N 1
ATOM 1541 C CA . VAL A 1 197 ? 4.889 -3.194 3.394 1.00 88.62 197 VAL A CA 1
ATOM 1542 C C . VAL A 1 197 ? 4.013 -3.995 2.445 1.00 88.62 197 VAL A C 1
ATOM 1544 O O . VAL A 1 197 ? 3.673 -3.512 1.363 1.00 88.62 197 VAL A O 1
ATOM 1547 N N . GLU A 1 198 ? 3.664 -5.213 2.844 1.00 90.88 198 GLU A N 1
ATOM 1548 C CA . GLU A 1 198 ? 2.664 -6.021 2.148 1.00 90.88 198 GLU A CA 1
ATOM 1549 C C . GLU A 1 198 ? 1.273 -5.730 2.711 1.00 90.88 198 GLU A C 1
ATOM 1551 O O . GLU A 1 198 ? 1.114 -5.394 3.880 1.00 90.88 198 GLU A O 1
ATOM 1556 N N . GLY A 1 199 ? 0.244 -5.873 1.887 1.00 91.56 199 GLY A N 1
ATOM 1557 C CA . GLY A 1 199 ? -1.129 -5.674 2.320 1.00 91.56 199 GLY A CA 1
ATOM 1558 C C . GLY A 1 199 ? -2.144 -6.242 1.345 1.00 91.56 199 GLY A C 1
ATOM 1559 O O . GLY A 1 199 ? -1.799 -6.871 0.339 1.00 91.56 199 GLY A O 1
ATOM 1560 N N . ARG A 1 200 ? -3.423 -5.984 1.605 1.00 94.12 200 ARG A N 1
ATOM 1561 C CA . ARG A 1 200 ? -4.529 -6.351 0.716 1.00 94.12 200 ARG A CA 1
ATOM 1562 C C . ARG A 1 200 ? -5.478 -5.182 0.537 1.00 94.12 200 ARG A C 1
ATOM 1564 O O . ARG A 1 200 ? -5.686 -4.387 1.449 1.00 94.12 200 ARG A O 1
ATOM 1571 N N . ILE A 1 201 ? -6.060 -5.105 -0.652 1.00 95.69 201 ILE A N 1
ATOM 1572 C CA . ILE A 1 201 ? -7.096 -4.135 -0.986 1.00 95.69 201 ILE A CA 1
ATOM 1573 C C . ILE A 1 201 ? -8.329 -4.847 -1.518 1.00 95.69 201 ILE A C 1
ATOM 1575 O O . ILE A 1 201 ? -8.231 -5.741 -2.361 1.00 95.69 201 ILE A O 1
ATOM 1579 N N . HIS A 1 202 ? -9.485 -4.377 -1.066 1.00 97.00 202 HIS A N 1
ATOM 1580 C CA . HIS A 1 202 ? -10.777 -4.616 -1.685 1.00 97.00 202 HIS A CA 1
ATOM 1581 C C . HIS A 1 202 ? -11.491 -3.277 -1.833 1.00 97.00 202 HIS A C 1
ATOM 1583 O O . HIS A 1 202 ? -11.860 -2.651 -0.846 1.00 97.00 202 HIS A O 1
ATOM 1589 N N . LEU A 1 203 ? -11.667 -2.827 -3.068 1.00 97.44 203 LEU A N 1
ATOM 1590 C CA . LEU A 1 203 ? -12.374 -1.604 -3.411 1.00 97.44 203 LEU A CA 1
ATOM 1591 C C . LEU A 1 203 ? -13.478 -1.934 -4.409 1.00 97.44 203 LEU A C 1
ATOM 1593 O O . LEU A 1 203 ? -13.220 -2.546 -5.447 1.00 97.44 203 LEU A O 1
ATOM 1597 N N . HIS A 1 204 ? -14.692 -1.483 -4.128 1.00 97.44 204 HIS A N 1
ATOM 1598 C CA . HIS A 1 204 ? -15.823 -1.619 -5.034 1.00 97.44 204 HIS A CA 1
ATOM 1599 C C . HIS A 1 204 ? -16.664 -0.344 -5.015 1.00 97.44 204 HIS A C 1
ATOM 1601 O O . HIS A 1 204 ? -17.130 0.087 -3.961 1.00 97.44 204 HIS A O 1
ATOM 1607 N N . LEU A 1 205 ? -16.854 0.262 -6.185 1.00 97.19 205 LEU A N 1
ATOM 1608 C CA . LEU A 1 205 ? -17.690 1.448 -6.352 1.00 97.19 205 LEU A CA 1
ATOM 1609 C C . LEU A 1 205 ? -19.087 1.057 -6.862 1.00 97.19 205 LEU A C 1
ATOM 1611 O O . LEU A 1 205 ? -19.259 -0.022 -7.435 1.00 97.19 205 LEU A O 1
ATOM 1615 N N . PRO A 1 206 ? -20.083 1.950 -6.735 1.00 94.88 206 PRO A N 1
ATOM 1616 C CA . PRO A 1 206 ? -21.403 1.755 -7.319 1.00 94.88 206 PRO A CA 1
ATOM 1617 C C . PRO A 1 206 ? -21.343 1.433 -8.816 1.00 94.88 206 PRO A C 1
ATOM 1619 O O . PRO A 1 206 ? -20.468 1.908 -9.546 1.00 94.88 206 PRO A O 1
ATOM 1622 N N . THR A 1 207 ? -22.320 0.666 -9.302 1.00 91.88 207 THR A N 1
ATOM 1623 C CA . THR A 1 207 ? -22.340 0.116 -10.670 1.00 91.88 207 THR A CA 1
ATOM 1624 C C . THR A 1 207 ? -22.203 1.183 -11.763 1.00 91.88 207 THR A C 1
ATOM 1626 O O . THR A 1 207 ? -21.600 0.915 -12.803 1.00 91.88 207 THR A O 1
ATOM 1629 N N . ILE A 1 208 ? -22.672 2.412 -11.510 1.00 92.06 208 ILE A N 1
ATOM 1630 C CA . ILE A 1 208 ? -22.520 3.562 -12.421 1.00 92.06 208 ILE A CA 1
ATOM 1631 C C . ILE A 1 208 ? -21.055 3.849 -12.786 1.00 92.06 208 ILE A C 1
ATOM 1633 O O . ILE A 1 208 ? -20.775 4.336 -13.878 1.00 92.06 208 ILE A O 1
ATOM 1637 N N . TYR A 1 209 ? -20.120 3.518 -11.895 1.00 93.00 209 TYR A N 1
ATOM 1638 C CA . TYR A 1 209 ? -18.691 3.697 -12.116 1.00 93.00 209 TYR A CA 1
ATOM 1639 C C . TYR A 1 209 ? -18.026 2.483 -12.749 1.00 93.00 209 TYR A C 1
ATOM 1641 O O . TYR A 1 209 ? -16.928 2.632 -13.275 1.00 93.00 209 TYR A O 1
ATOM 1649 N N . SER A 1 210 ? -18.629 1.288 -12.682 1.00 94.00 210 SER A N 1
ATOM 1650 C CA . SER A 1 210 ? -18.027 0.040 -13.189 1.00 94.00 210 SER A CA 1
ATOM 1651 C C . SER A 1 210 ? -16.545 -0.085 -12.795 1.00 94.00 210 SER A C 1
ATOM 1653 O O . SER A 1 210 ? -15.671 -0.341 -13.630 1.00 94.00 210 SER A O 1
ATOM 1655 N N . THR A 1 211 ? -16.259 0.217 -11.526 1.00 96.06 211 THR A N 1
ATOM 1656 C CA . THR A 1 211 ? -14.909 0.364 -10.982 1.00 96.06 211 THR A CA 1
ATOM 1657 C C . THR A 1 211 ? -14.777 -0.503 -9.741 1.00 96.06 211 THR A C 1
ATOM 1659 O O . THR A 1 211 ? -15.547 -0.359 -8.793 1.00 96.06 211 THR A O 1
ATOM 1662 N N . TRP A 1 212 ? -13.796 -1.391 -9.750 1.00 96.44 212 TRP A N 1
ATOM 1663 C CA . TRP A 1 212 ? -13.436 -2.239 -8.620 1.00 96.44 212 TRP A CA 1
ATOM 1664 C C . TRP A 1 212 ? -11.943 -2.543 -8.690 1.00 96.44 212 TRP A C 1
ATOM 1666 O O . TRP A 1 212 ? -11.346 -2.498 -9.764 1.00 96.44 212 TRP A O 1
ATOM 1676 N N . LEU A 1 213 ? -11.329 -2.831 -7.551 1.00 96.69 213 LEU A N 1
ATOM 1677 C CA . LEU A 1 213 ? -9.929 -3.219 -7.458 1.00 96.69 213 LEU A CA 1
ATOM 1678 C C . LEU A 1 213 ? -9.783 -4.204 -6.305 1.00 96.69 213 LEU A C 1
ATOM 1680 O O . LEU A 1 213 ? -10.245 -3.943 -5.198 1.00 96.69 213 LEU A O 1
ATOM 1684 N N . THR A 1 214 ? -9.177 -5.356 -6.551 1.00 95.81 214 THR A N 1
ATOM 1685 C CA . THR A 1 214 ? -8.944 -6.362 -5.515 1.00 95.81 214 THR A CA 1
ATOM 1686 C C . THR A 1 214 ? -7.609 -7.041 -5.739 1.00 95.81 214 THR A C 1
ATOM 1688 O O . THR A 1 214 ? -7.247 -7.329 -6.877 1.00 95.81 214 THR A O 1
ATOM 1691 N N . GLY A 1 215 ? -6.877 -7.290 -4.654 1.00 93.31 215 GLY A N 1
ATOM 1692 C CA . GLY A 1 215 ? -5.636 -8.050 -4.710 1.00 93.31 215 GLY A CA 1
ATOM 1693 C C . GLY A 1 215 ? -4.671 -7.740 -3.579 1.00 93.31 215 GLY A C 1
ATOM 1694 O O . GLY A 1 215 ? -5.021 -7.100 -2.584 1.00 93.31 215 GLY A O 1
ATOM 1695 N N . ARG A 1 216 ? -3.436 -8.217 -3.746 1.00 92.44 216 ARG A N 1
ATOM 1696 C CA . ARG A 1 216 ? -2.314 -7.910 -2.855 1.00 92.44 216 ARG A CA 1
ATOM 1697 C C . ARG A 1 216 ? -1.666 -6.588 -3.258 1.00 92.44 216 ARG A C 1
ATOM 1699 O O . ARG A 1 216 ? -1.498 -6.318 -4.447 1.00 92.44 216 ARG A O 1
ATOM 1706 N N . ILE A 1 217 ? -1.294 -5.790 -2.265 1.00 91.44 217 ILE A N 1
ATOM 1707 C CA . ILE A 1 217 ? -0.526 -4.559 -2.443 1.00 91.44 217 ILE A CA 1
ATOM 1708 C C . ILE A 1 217 ? 0.868 -4.740 -1.852 1.00 91.44 217 ILE A C 1
ATOM 1710 O O . ILE A 1 217 ? 1.027 -5.352 -0.800 1.00 91.44 217 ILE A O 1
ATOM 1714 N N . GLU A 1 218 ? 1.868 -4.194 -2.532 1.00 90.19 218 GLU A N 1
ATOM 1715 C CA . GLU A 1 218 ? 3.246 -4.153 -2.054 1.00 90.19 218 GLU A CA 1
ATOM 1716 C C . GLU A 1 218 ? 3.752 -2.721 -2.197 1.00 90.19 218 GLU A C 1
ATOM 1718 O O . GLU A 1 218 ? 3.819 -2.172 -3.300 1.00 90.19 218 GLU A O 1
ATOM 1723 N N . LEU A 1 219 ? 4.073 -2.094 -1.070 1.00 87.62 219 LEU A N 1
ATOM 1724 C CA . LEU A 1 219 ? 4.640 -0.755 -1.031 1.00 87.62 219 LEU A CA 1
ATOM 1725 C C . LEU A 1 219 ? 6.161 -0.855 -0.958 1.00 87.62 219 LEU A C 1
ATOM 1727 O O . LEU A 1 219 ? 6.718 -1.480 -0.055 1.00 87.62 219 LEU A O 1
ATOM 1731 N N . ALA A 1 220 ? 6.836 -0.178 -1.888 1.00 80.81 220 ALA A N 1
ATOM 1732 C CA . ALA A 1 220 ? 8.298 -0.135 -1.952 1.00 80.81 220 ALA A CA 1
ATOM 1733 C C . ALA A 1 220 ? 8.950 0.634 -0.786 1.00 80.81 220 ALA A C 1
ATOM 1735 O O . ALA A 1 220 ? 10.165 0.574 -0.618 1.00 80.81 220 ALA A O 1
ATOM 1736 N N . SER A 1 221 ? 8.163 1.393 -0.023 1.00 82.12 221 SER A N 1
ATOM 1737 C CA . SER A 1 221 ? 8.622 2.178 1.120 1.00 82.12 221 SER A CA 1
ATOM 1738 C C . SER A 1 221 ? 7.570 2.183 2.218 1.00 82.12 221 SER A C 1
ATOM 1740 O O . SER A 1 221 ? 6.378 2.312 1.925 1.00 82.12 221 SER A O 1
ATOM 1742 N N . VAL A 1 222 ? 8.023 2.136 3.467 1.00 87.69 222 VAL A N 1
ATOM 1743 C CA . VAL A 1 222 ? 7.163 2.238 4.649 1.00 87.69 222 VAL A CA 1
ATOM 1744 C C . VAL A 1 222 ? 6.544 3.644 4.746 1.00 87.69 222 VAL A C 1
ATOM 1746 O O . VAL A 1 222 ? 7.291 4.629 4.759 1.00 87.69 222 VAL A O 1
ATOM 1749 N N . PRO A 1 223 ? 5.205 3.777 4.800 1.00 89.56 223 PRO A N 1
ATOM 1750 C CA . PRO A 1 223 ? 4.550 5.066 5.007 1.00 89.56 223 PRO A CA 1
ATOM 1751 C C . PRO A 1 223 ? 4.849 5.668 6.395 1.00 89.56 223 PRO A C 1
ATOM 1753 O O . PRO A 1 223 ? 4.918 4.919 7.370 1.00 89.56 223 PRO A O 1
ATOM 1756 N N . PRO A 1 224 ? 4.945 7.007 6.537 1.00 88.88 224 PRO A N 1
ATOM 1757 C CA . PRO A 1 224 ? 5.229 7.646 7.828 1.00 88.88 224 PRO A CA 1
ATOM 1758 C C . PRO A 1 224 ? 4.204 7.328 8.924 1.00 88.88 224 PRO A C 1
ATOM 1760 O O . PRO A 1 224 ? 4.584 7.065 10.059 1.00 88.88 224 PRO A O 1
ATOM 1763 N N . TRP A 1 225 ? 2.914 7.291 8.573 1.00 90.06 225 TRP A N 1
ATOM 1764 C CA . TRP A 1 225 ? 1.829 7.019 9.523 1.00 90.06 225 TRP A CA 1
ATOM 1765 C C . TRP A 1 225 ? 1.918 5.615 10.141 1.00 90.06 225 TRP A C 1
ATOM 1767 O O . TRP A 1 225 ? 1.483 5.422 11.272 1.00 90.06 225 TRP A O 1
ATOM 1777 N N . LEU A 1 226 ? 2.497 4.642 9.426 1.00 90.44 226 LEU A N 1
ATOM 1778 C CA . LEU A 1 226 ? 2.644 3.274 9.925 1.00 90.44 226 LEU A CA 1
ATOM 1779 C C . LEU A 1 226 ? 3.705 3.222 11.031 1.00 90.44 226 LEU A C 1
ATOM 1781 O O . LEU A 1 226 ? 3.480 2.613 12.070 1.00 90.44 226 LEU A O 1
ATOM 1785 N N . LEU A 1 227 ? 4.817 3.940 10.838 1.00 88.62 227 LEU A N 1
ATOM 1786 C CA . LEU A 1 227 ? 5.865 4.092 11.852 1.00 88.62 227 LEU A CA 1
ATOM 1787 C C . LEU A 1 227 ? 5.347 4.838 13.088 1.00 88.62 227 LEU A C 1
ATOM 1789 O O . LEU A 1 227 ? 5.663 4.464 14.214 1.00 88.62 227 LEU A O 1
ATOM 1793 N N . GLU A 1 228 ? 4.544 5.888 12.884 1.00 89.50 228 GLU A N 1
ATOM 1794 C CA . GLU A 1 228 ? 3.892 6.628 13.972 1.00 89.50 228 GLU A CA 1
ATOM 1795 C C . GLU A 1 228 ? 2.960 5.715 14.787 1.00 89.50 228 GLU A C 1
ATOM 1797 O O . GLU A 1 228 ? 2.978 5.764 16.018 1.00 89.50 228 GLU A O 1
ATOM 1802 N N . ARG A 1 229 ? 2.187 4.848 14.116 1.00 89.06 229 ARG A N 1
ATOM 1803 C CA . ARG A 1 229 ? 1.295 3.874 14.762 1.00 89.06 229 ARG A CA 1
ATOM 1804 C C . ARG A 1 229 ? 2.073 2.852 15.590 1.00 89.06 229 ARG A C 1
ATOM 1806 O O . ARG A 1 229 ? 1.757 2.674 16.761 1.00 89.06 229 ARG A O 1
ATOM 1813 N N . GLU A 1 230 ? 3.113 2.240 15.024 1.00 87.88 230 GLU A N 1
ATOM 1814 C CA . GLU A 1 230 ? 3.956 1.273 15.745 1.00 87.88 230 GLU A CA 1
ATOM 1815 C C . GLU A 1 230 ? 4.595 1.888 16.995 1.00 87.88 230 GLU A C 1
ATOM 1817 O O . GLU A 1 230 ? 4.602 1.278 18.063 1.00 87.88 230 GLU A O 1
ATOM 1822 N N . GLN A 1 231 ? 5.094 3.124 16.895 1.00 88.75 231 GLN A N 1
ATOM 1823 C CA . GLN A 1 231 ? 5.652 3.840 18.044 1.00 88.75 231 GLN A CA 1
ATOM 1824 C C . GLN A 1 231 ? 4.590 4.118 19.112 1.00 88.75 231 GLN A C 1
ATOM 1826 O O . GLN A 1 231 ? 4.853 3.949 20.303 1.00 88.75 231 GLN A O 1
ATOM 1831 N N . ALA A 1 232 ? 3.388 4.533 18.707 1.00 88.19 232 ALA A N 1
ATOM 1832 C CA . ALA A 1 232 ? 2.288 4.774 19.635 1.00 88.19 232 ALA A CA 1
ATOM 1833 C C . ALA A 1 232 ? 1.856 3.487 20.358 1.00 88.19 232 ALA A C 1
ATOM 1835 O O . ALA A 1 232 ? 1.633 3.510 21.569 1.00 88.19 232 ALA A O 1
ATOM 1836 N N . GLU A 1 233 ? 1.794 2.361 19.645 1.00 88.19 233 GLU A N 1
ATOM 1837 C CA . GLU A 1 233 ? 1.492 1.047 20.218 1.00 88.19 233 GLU A CA 1
ATOM 1838 C C . GLU A 1 233 ? 2.572 0.592 21.206 1.00 88.19 233 GLU A C 1
ATOM 1840 O O . GLU A 1 233 ? 2.242 0.145 22.306 1.00 88.19 233 GLU A O 1
ATOM 1845 N N . GLN A 1 234 ? 3.853 0.770 20.871 1.00 89.75 234 GLN A N 1
ATOM 1846 C CA . GLN A 1 234 ? 4.970 0.465 21.771 1.00 89.75 234 GLN A CA 1
ATOM 1847 C C . GLN A 1 234 ? 4.901 1.295 23.056 1.00 89.75 234 GLN A C 1
ATOM 1849 O O . GLN A 1 234 ? 4.966 0.742 24.153 1.00 89.75 234 GLN A O 1
ATOM 1854 N N . LEU A 1 235 ? 4.681 2.608 22.945 1.00 91.44 235 LEU A N 1
ATOM 1855 C CA . LEU A 1 235 ? 4.537 3.485 24.110 1.00 91.44 235 LEU A CA 1
ATOM 1856 C C . LEU A 1 235 ? 3.327 3.099 24.972 1.00 91.44 235 LEU A C 1
ATOM 1858 O O . LEU A 1 235 ? 3.416 3.111 26.200 1.00 91.44 235 LEU A O 1
ATOM 1862 N N . ALA A 1 236 ? 2.203 2.731 24.353 1.00 90.19 236 ALA A N 1
ATOM 1863 C CA . ALA A 1 236 ? 1.023 2.265 25.076 1.00 90.19 236 ALA A CA 1
ATOM 1864 C C . ALA A 1 236 ? 1.295 0.947 25.822 1.00 90.19 236 ALA A C 1
ATOM 1866 O O . ALA A 1 236 ? 0.876 0.794 26.972 1.00 90.19 236 ALA A O 1
ATOM 1867 N N . GLN A 1 237 ? 2.034 0.019 25.208 1.00 90.19 237 GLN A N 1
ATOM 1868 C CA . GLN A 1 237 ? 2.453 -1.234 25.839 1.00 90.19 237 GLN A CA 1
ATOM 1869 C C . GLN A 1 237 ? 3.423 -0.994 27.001 1.00 90.19 237 GLN A C 1
ATOM 1871 O O . GLN A 1 237 ? 3.239 -1.570 28.073 1.00 90.19 237 GLN A O 1
ATOM 1876 N N . GLU A 1 238 ? 4.410 -0.111 26.838 1.00 91.56 238 GLU A N 1
ATOM 1877 C CA . GLU A 1 238 ? 5.342 0.270 27.905 1.00 91.56 238 GLU A CA 1
ATOM 1878 C C . GLU A 1 238 ? 4.611 0.911 29.089 1.00 91.56 238 GLU A C 1
ATOM 1880 O O . GLU A 1 238 ? 4.861 0.561 30.244 1.00 91.56 238 GLU A O 1
ATOM 1885 N N . GLN A 1 239 ? 3.657 1.805 28.821 1.00 91.25 239 GLN A N 1
ATOM 1886 C CA . GLN A 1 239 ? 2.829 2.416 29.859 1.00 91.25 239 GLN A CA 1
ATOM 1887 C C . GLN A 1 239 ? 1.940 1.384 30.554 1.00 91.25 239 GLN A C 1
ATOM 1889 O O . GLN A 1 239 ? 1.830 1.400 31.779 1.00 91.25 239 GLN A O 1
ATOM 1894 N N . ALA A 1 240 ? 1.321 0.468 29.808 1.00 90.06 240 ALA A N 1
ATOM 1895 C CA . ALA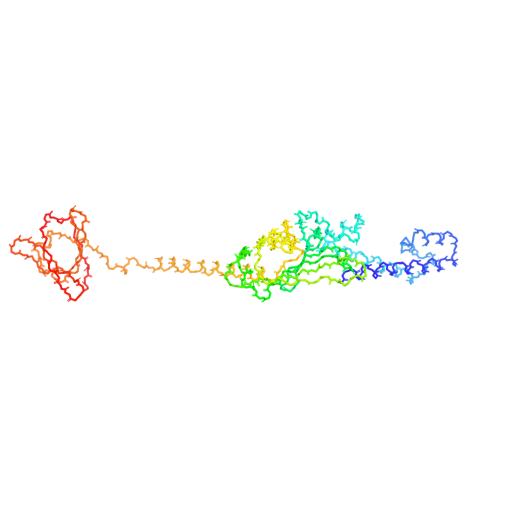 A 1 240 ? 0.527 -0.612 30.383 1.00 90.06 240 ALA A CA 1
ATOM 1896 C C . ALA A 1 240 ? 1.385 -1.528 31.272 1.00 90.06 240 ALA A C 1
ATOM 1898 O O . ALA A 1 240 ? 0.974 -1.860 32.384 1.00 90.06 240 ALA A O 1
ATOM 1899 N N . ALA A 1 241 ? 2.599 -1.867 30.832 1.00 90.50 241 ALA A N 1
ATOM 1900 C CA . ALA A 1 241 ? 3.556 -2.644 31.612 1.00 90.50 241 ALA A CA 1
ATOM 1901 C C . ALA A 1 241 ? 4.011 -1.893 32.874 1.00 90.50 241 ALA A C 1
ATOM 1903 O O . ALA A 1 241 ? 4.058 -2.484 33.951 1.00 90.50 241 ALA A O 1
ATOM 1904 N N . ALA A 1 242 ? 4.277 -0.587 32.781 1.00 89.44 242 ALA A N 1
ATOM 1905 C CA . ALA A 1 242 ? 4.630 0.246 33.929 1.00 89.44 242 ALA A CA 1
ATOM 1906 C C . ALA A 1 242 ? 3.474 0.363 34.936 1.00 89.44 242 ALA A C 1
ATOM 1908 O O . ALA A 1 242 ? 3.696 0.262 36.143 1.00 89.44 242 ALA A O 1
ATOM 1909 N N . HIS A 1 243 ? 2.233 0.521 34.464 1.00 86.62 243 HIS A N 1
ATOM 1910 C CA . HIS A 1 243 ? 1.047 0.523 35.320 1.00 86.62 243 HIS A CA 1
ATOM 1911 C C . HIS A 1 243 ? 0.824 -0.834 35.993 1.00 86.62 243 HIS A C 1
ATOM 1913 O O . HIS A 1 243 ? 0.523 -0.870 37.186 1.00 86.62 243 HIS A O 1
ATOM 1919 N N . ALA A 1 244 ? 1.016 -1.938 35.267 1.00 86.75 244 ALA A N 1
ATOM 1920 C CA . ALA A 1 244 ? 0.937 -3.283 35.825 1.00 86.75 244 ALA A CA 1
ATOM 1921 C C . ALA A 1 244 ? 2.029 -3.513 36.882 1.00 86.75 244 ALA A C 1
ATOM 1923 O O . ALA A 1 244 ? 1.726 -3.951 37.987 1.00 86.75 244 ALA A O 1
ATOM 1924 N N . ALA A 1 245 ? 3.276 -3.129 36.599 1.00 84.56 245 ALA A N 1
ATOM 1925 C CA . ALA A 1 245 ? 4.379 -3.215 37.554 1.00 84.56 245 ALA A CA 1
ATOM 1926 C C . ALA A 1 245 ? 4.133 -2.348 38.801 1.00 84.56 245 ALA A C 1
ATOM 1928 O O . ALA A 1 245 ? 4.394 -2.786 39.917 1.00 84.56 245 ALA A O 1
ATOM 1929 N N . ALA A 1 246 ? 3.574 -1.144 38.641 1.00 82.50 246 ALA A N 1
ATOM 1930 C CA . ALA A 1 246 ? 3.199 -0.286 39.763 1.00 82.50 246 ALA A CA 1
ATOM 1931 C C . ALA A 1 246 ? 2.023 -0.852 40.577 1.00 82.50 246 ALA A C 1
ATOM 1933 O O . ALA A 1 246 ? 1.970 -0.647 41.789 1.00 82.50 246 ALA A O 1
ATOM 1934 N N . ALA A 1 247 ? 1.080 -1.554 39.942 1.00 79.56 247 ALA A N 1
ATOM 1935 C CA . ALA A 1 247 ? -0.003 -2.249 40.633 1.00 79.56 247 ALA A CA 1
ATOM 1936 C C . ALA A 1 247 ? 0.532 -3.430 41.458 1.00 79.56 247 ALA A C 1
ATOM 1938 O O . ALA A 1 247 ? 0.223 -3.511 42.645 1.00 79.56 247 ALA A O 1
ATOM 1939 N N . VAL A 1 248 ? 1.410 -4.255 40.876 1.00 78.69 248 VAL A N 1
ATOM 1940 C CA . VAL A 1 248 ? 2.083 -5.361 41.579 1.00 78.69 248 VAL A CA 1
ATOM 1941 C C . VAL A 1 248 ? 2.939 -4.830 42.729 1.00 78.69 248 VAL A C 1
ATOM 1943 O O . VAL A 1 248 ? 2.812 -5.305 43.849 1.00 78.69 248 VAL A O 1
ATOM 1946 N N . ALA A 1 249 ? 3.724 -3.770 42.518 1.00 73.94 249 ALA A N 1
ATOM 1947 C CA . ALA A 1 249 ? 4.517 -3.153 43.582 1.00 73.94 249 ALA A CA 1
ATOM 1948 C C . ALA A 1 249 ? 3.654 -2.525 44.695 1.00 73.94 249 ALA A C 1
ATOM 1950 O O . ALA A 1 249 ? 4.086 -2.459 45.844 1.00 73.94 249 ALA A O 1
ATOM 1951 N N . ARG A 1 250 ? 2.429 -2.066 44.393 1.00 68.50 250 ARG A N 1
ATOM 1952 C CA . ARG A 1 250 ? 1.459 -1.629 45.415 1.00 68.50 250 ARG A CA 1
ATOM 1953 C C . ARG A 1 250 ? 0.848 -2.801 46.179 1.00 68.50 250 ARG A C 1
ATOM 1955 O O . ARG A 1 250 ? 0.517 -2.614 47.344 1.00 68.50 250 ARG A O 1
ATOM 1962 N N . GLU A 1 251 ? 0.679 -3.963 45.554 1.00 60.72 251 GLU A N 1
ATOM 1963 C CA . GLU A 1 251 ? 0.253 -5.193 46.233 1.00 60.72 251 GLU A CA 1
ATOM 1964 C C . GLU A 1 251 ? 1.377 -5.801 47.079 1.00 60.72 251 GLU A C 1
ATOM 1966 O O . GLU A 1 251 ? 1.138 -6.147 48.228 1.00 60.72 251 GLU A O 1
ATOM 1971 N N . GLU A 1 252 ? 2.611 -5.860 46.578 1.00 61.28 252 GLU A N 1
ATOM 1972 C CA . GLU A 1 252 ? 3.774 -6.373 47.319 1.00 61.28 252 GLU A CA 1
ATOM 1973 C C . GLU A 1 252 ? 4.256 -5.397 48.404 1.00 61.28 252 GLU A C 1
ATOM 1975 O O . GLU A 1 252 ? 4.711 -5.809 49.470 1.00 61.28 252 GLU A O 1
ATOM 1980 N N . GLY A 1 253 ? 4.132 -4.088 48.161 1.00 53.94 253 GLY A N 1
ATOM 1981 C CA . GLY A 1 253 ? 4.400 -3.030 49.136 1.00 53.94 253 GLY A CA 1
ATOM 1982 C C . GLY A 1 253 ? 3.273 -2.823 50.152 1.00 53.94 253 GLY A C 1
ATOM 1983 O O . GLY A 1 253 ? 3.447 -2.064 51.110 1.00 53.94 253 GLY A O 1
ATOM 1984 N N . ARG A 1 254 ? 2.123 -3.490 49.980 1.00 42.59 254 ARG A N 1
ATOM 1985 C CA . ARG A 1 254 ? 1.071 -3.542 50.995 1.00 42.59 254 ARG A CA 1
ATOM 1986 C C . ARG A 1 254 ? 1.547 -4.471 52.106 1.00 42.59 254 ARG A C 1
ATOM 1988 O O . ARG A 1 254 ? 1.502 -5.690 51.990 1.00 42.59 254 ARG A O 1
ATOM 1995 N N . GLN A 1 255 ? 2.012 -3.875 53.203 1.00 48.25 255 GLN A N 1
ATOM 1996 C CA . GLN A 1 255 ? 2.248 -4.613 54.441 1.00 48.25 255 GLN A CA 1
ATOM 1997 C C . GLN A 1 255 ? 0.966 -5.390 54.807 1.00 48.25 255 GLN A C 1
ATOM 1999 O O . GLN A 1 255 ? -0.121 -4.807 54.718 1.00 48.25 255 GLN A O 1
ATOM 2004 N N . PRO A 1 256 ? 1.056 -6.669 55.220 1.00 45.78 256 PRO A N 1
ATOM 2005 C CA . PRO A 1 256 ? -0.092 -7.510 55.576 1.00 45.78 256 PRO A CA 1
ATOM 2006 C C . PRO A 1 256 ? -0.739 -7.084 56.912 1.00 45.78 256 PRO A C 1
ATOM 2008 O O . PRO A 1 256 ? -0.857 -7.870 57.842 1.00 45.78 256 PRO A O 1
ATOM 2011 N N . GLY A 1 257 ? -1.120 -5.810 57.038 1.00 50.31 257 GLY A N 1
ATOM 2012 C CA . GLY A 1 257 ? -1.661 -5.227 58.267 1.00 50.31 257 GLY A CA 1
ATOM 2013 C C . GLY A 1 257 ? -2.574 -4.010 58.084 1.00 50.31 257 GLY A C 1
ATOM 2014 O O . GLY A 1 257 ? -3.044 -3.470 59.081 1.00 50.31 257 GLY A O 1
ATOM 2015 N N . GLU A 1 258 ? -2.859 -3.570 56.852 1.00 44.34 258 GLU A N 1
ATOM 2016 C CA . GLU A 1 258 ? -3.762 -2.428 56.597 1.00 44.34 258 GLU A CA 1
ATOM 2017 C C . GLU A 1 258 ? -5.139 -2.800 56.023 1.00 44.34 258 GLU A C 1
ATOM 2019 O O . GLU A 1 258 ? -5.942 -1.926 55.699 1.00 44.34 258 GLU A O 1
ATOM 2024 N N . GLU A 1 259 ? -5.490 -4.083 56.005 1.00 48.72 259 GLU A N 1
ATOM 2025 C CA . GLU A 1 259 ? -6.884 -4.474 56.193 1.00 48.72 259 GLU A CA 1
ATOM 2026 C C . GLU A 1 259 ? -7.021 -4.842 57.664 1.00 48.72 259 GLU A C 1
ATOM 2028 O O . GLU A 1 259 ? -6.388 -5.784 58.125 1.00 48.72 259 GLU A O 1
ATOM 2033 N N . LYS A 1 260 ? -7.792 -4.063 58.433 1.00 56.00 260 LYS A N 1
ATOM 2034 C CA . LYS A 1 260 ? -8.159 -4.436 59.808 1.00 56.00 260 LYS A CA 1
ATOM 2035 C C . LYS A 1 260 ? -8.859 -5.791 59.743 1.00 56.00 260 LYS A C 1
ATOM 2037 O O . LYS A 1 260 ? -10.048 -5.838 59.419 1.00 56.00 260 LYS A O 1
ATOM 2042 N N . GLU A 1 261 ? -8.077 -6.835 59.977 1.00 62.44 261 GLU A N 1
ATOM 2043 C CA . GLU A 1 261 ? -8.440 -8.230 59.814 1.00 62.44 261 GLU A CA 1
ATOM 2044 C C . GLU A 1 261 ? -9.653 -8.515 60.697 1.00 62.44 261 GLU A C 1
ATOM 2046 O O . GLU A 1 261 ? -9.704 -8.125 61.868 1.00 62.44 261 GLU A O 1
ATOM 2051 N N . TRP A 1 262 ? -10.677 -9.112 60.098 1.00 70.81 262 TRP A N 1
ATOM 2052 C CA . TRP A 1 262 ? -11.805 -9.633 60.849 1.00 70.81 262 TRP A CA 1
ATOM 2053 C C . TRP A 1 262 ? -11.276 -10.827 61.632 1.00 70.81 262 TRP A C 1
ATOM 2055 O O . TRP A 1 262 ? -10.867 -11.819 61.039 1.00 70.81 262 TRP A O 1
ATOM 2065 N N . GLN A 1 263 ? -11.203 -10.694 62.952 1.00 77.69 263 GLN A N 1
ATOM 2066 C CA . GLN A 1 263 ? -10.724 -11.766 63.814 1.00 77.69 263 GLN A CA 1
ATOM 2067 C C . GLN A 1 263 ? -11.918 -12.601 64.249 1.00 77.69 263 GLN A C 1
ATOM 2069 O O . GLN A 1 263 ? -12.948 -12.050 64.645 1.00 77.69 263 GLN A O 1
ATOM 2074 N N . GLU A 1 264 ? -11.788 -13.924 64.170 1.00 79.88 264 GLU A N 1
ATOM 2075 C CA . GLU A 1 264 ? -12.818 -14.832 64.661 1.00 79.88 264 GLU A CA 1
ATOM 2076 C C . GLU A 1 264 ? -13.026 -14.595 66.161 1.00 79.88 264 GLU A C 1
ATOM 2078 O O . GLU A 1 264 ? -12.109 -14.710 66.977 1.00 79.88 264 GLU A O 1
ATOM 2083 N N . LEU A 1 265 ? -14.246 -14.208 66.515 1.00 81.19 265 LEU A N 1
ATOM 2084 C CA . LEU A 1 265 ? -14.658 -13.954 67.879 1.00 81.19 265 LEU A CA 1
ATOM 2085 C C . LEU A 1 265 ? -15.295 -15.233 68.426 1.00 81.19 265 LEU A C 1
ATOM 2087 O O . LEU A 1 265 ? -16.172 -15.828 67.804 1.00 81.19 265 LEU A O 1
ATOM 2091 N N . SER A 1 266 ? -14.891 -15.657 69.621 1.00 82.25 266 SER A N 1
ATOM 2092 C CA . SER A 1 266 ? -15.541 -16.795 70.270 1.00 82.25 266 SER A CA 1
ATOM 2093 C C . SER A 1 266 ? -16.975 -16.430 70.655 1.00 82.25 266 SER A C 1
ATOM 2095 O O . SER A 1 266 ? -17.203 -15.542 71.478 1.00 82.25 266 SER A O 1
ATOM 2097 N N . LEU A 1 267 ? -17.949 -17.151 70.092 1.00 80.94 267 LEU A N 1
ATOM 2098 C CA . LEU A 1 267 ? -19.365 -16.966 70.416 1.00 80.94 267 LEU A CA 1
ATOM 2099 C C . LEU A 1 267 ? -19.644 -17.205 71.908 1.00 80.94 267 LEU A C 1
ATOM 2101 O O . LEU A 1 267 ? -20.487 -16.528 72.486 1.00 80.94 267 LEU A O 1
ATOM 2105 N N . LEU A 1 268 ? -18.914 -18.132 72.536 1.00 81.12 268 LEU A N 1
ATOM 2106 C CA . LEU A 1 268 ? -19.044 -18.416 73.964 1.00 81.12 268 LEU A CA 1
ATOM 2107 C C . LEU A 1 268 ? -18.560 -17.229 74.809 1.00 81.12 268 LEU A C 1
ATOM 2109 O O . LEU A 1 268 ? -19.275 -16.790 75.701 1.00 81.12 268 LEU A O 1
ATOM 2113 N N . ALA A 1 269 ? -17.412 -16.639 74.453 1.00 81.00 269 ALA A N 1
ATOM 2114 C CA . ALA A 1 269 ? -16.882 -15.457 75.140 1.00 81.00 269 ALA A CA 1
ATOM 2115 C C . ALA A 1 269 ? -17.822 -14.244 75.019 1.00 81.00 269 ALA A C 1
ATOM 2117 O O . ALA A 1 269 ? -17.988 -13.485 75.969 1.00 81.00 269 ALA A O 1
ATOM 2118 N N . LEU A 1 270 ? -18.476 -14.087 73.864 1.00 82.25 270 LEU A N 1
ATOM 2119 C CA . LEU A 1 270 ? -19.463 -13.031 73.642 1.00 82.25 270 LEU A CA 1
ATOM 2120 C C . LEU A 1 270 ? -20.731 -13.208 74.497 1.00 82.25 270 LEU A C 1
ATOM 2122 O O . LEU A 1 270 ? -21.352 -12.217 74.875 1.00 82.25 270 LEU A O 1
ATOM 2126 N N . ILE A 1 271 ? -21.134 -14.449 74.779 1.00 83.12 271 ILE A N 1
ATOM 2127 C CA . ILE A 1 271 ? -22.310 -14.755 75.609 1.00 83.12 271 ILE A CA 1
ATOM 2128 C C . ILE A 1 271 ? -21.983 -14.613 77.099 1.00 83.12 271 ILE A C 1
ATOM 2130 O O . ILE A 1 271 ? -22.827 -14.126 77.850 1.00 83.12 271 ILE A O 1
ATOM 2134 N N . ASP A 1 272 ? -20.773 -15.000 77.508 1.00 83.81 272 ASP A N 1
ATOM 2135 C CA . ASP A 1 272 ? -20.321 -14.917 78.900 1.00 83.81 272 ASP A CA 1
ATOM 2136 C C . ASP A 1 272 ? -20.050 -13.464 79.331 1.00 83.81 272 ASP A C 1
ATOM 2138 O O . ASP A 1 272 ? -20.441 -13.058 80.427 1.00 83.81 272 ASP A O 1
ATOM 2142 N N . GLU A 1 273 ? -19.437 -12.650 78.461 1.00 83.94 273 GLU A N 1
ATOM 2143 C CA . GLU A 1 273 ? -19.049 -11.262 78.760 1.00 83.94 273 GLU A CA 1
ATOM 2144 C C . GLU A 1 273 ? -19.550 -10.258 77.692 1.00 83.94 273 GLU A C 1
ATOM 2146 O O . GLU A 1 273 ? -18.759 -9.536 77.074 1.00 83.94 273 GLU A O 1
ATOM 2151 N N . PRO A 1 274 ? -20.875 -10.132 77.469 1.00 81.12 274 PRO A N 1
ATOM 2152 C CA . PRO A 1 274 ? -21.435 -9.356 76.354 1.00 81.12 274 PRO A CA 1
ATOM 2153 C C . PRO A 1 274 ? -21.127 -7.855 76.434 1.00 81.12 274 PRO A C 1
ATOM 2155 O O . PRO A 1 274 ? -21.049 -7.176 75.410 1.00 81.12 274 PRO A O 1
ATOM 2158 N N . ALA A 1 275 ? -20.919 -7.324 77.641 1.00 80.25 275 ALA A N 1
ATOM 2159 C CA . ALA A 1 275 ? -20.622 -5.910 77.850 1.00 80.25 275 ALA A CA 1
ATOM 2160 C C . ALA A 1 275 ? -19.279 -5.479 77.231 1.00 80.25 275 ALA A C 1
ATOM 2162 O O . ALA A 1 275 ? -19.159 -4.331 76.808 1.00 80.25 275 ALA A O 1
ATOM 2163 N N . LEU A 1 276 ? -18.294 -6.382 77.129 1.00 77.81 276 LEU A N 1
ATOM 2164 C CA . LEU A 1 276 ? -16.969 -6.069 76.572 1.00 77.81 276 LEU A CA 1
ATOM 2165 C C . LEU A 1 276 ? -16.983 -5.858 75.057 1.00 77.81 276 LEU A C 1
ATOM 2167 O O . LEU A 1 276 ? -16.095 -5.208 74.512 1.00 77.81 276 LEU A O 1
ATOM 2171 N N . PHE A 1 277 ? -17.997 -6.392 74.379 1.00 78.75 277 PHE A N 1
ATOM 2172 C CA . PHE A 1 277 ? -18.100 -6.370 72.922 1.00 78.75 277 PHE A CA 1
ATOM 2173 C C . PHE A 1 277 ? -19.199 -5.426 72.423 1.00 78.75 277 PHE A C 1
ATOM 2175 O O . PHE A 1 277 ? -19.388 -5.282 71.212 1.00 78.75 277 PHE A O 1
ATOM 2182 N N . SER A 1 278 ? -19.918 -4.759 73.333 1.00 79.62 278 SER A N 1
ATOM 2183 C CA . SER A 1 278 ? -20.932 -3.765 72.980 1.00 79.62 278 SER A CA 1
ATOM 2184 C C . SER A 1 278 ? -20.302 -2.617 72.185 1.00 79.62 278 SER A C 1
ATOM 2186 O O . SER A 1 278 ? -19.260 -2.078 72.552 1.00 79.62 278 SER A O 1
ATOM 2188 N N . GLY A 1 279 ? -20.905 -2.264 71.051 1.00 78.31 279 GLY A N 1
ATOM 2189 C CA . GLY A 1 279 ? -20.401 -1.239 70.135 1.00 78.31 279 GLY A CA 1
ATOM 2190 C C . GLY A 1 279 ? -19.352 -1.724 69.128 1.00 78.31 279 GLY A C 1
ATOM 2191 O O . GLY A 1 279 ? -18.959 -0.946 68.258 1.00 78.31 279 GLY A O 1
ATOM 2192 N N . SER A 1 280 ? -18.931 -2.992 69.182 1.00 82.62 280 SER A N 1
ATOM 2193 C CA . SER A 1 280 ? -17.982 -3.551 68.214 1.00 82.62 280 SER A CA 1
ATOM 2194 C C . SER A 1 280 ? -18.657 -3.868 66.879 1.00 82.62 280 SER A C 1
ATOM 2196 O O . SER A 1 280 ? -19.784 -4.369 66.830 1.00 82.62 280 SER A O 1
ATOM 2198 N N . ALA A 1 281 ? -17.961 -3.590 65.774 1.00 85.31 281 ALA A N 1
ATOM 2199 C CA . ALA A 1 281 ? -18.405 -4.007 64.449 1.00 85.31 281 ALA A CA 1
ATOM 2200 C C . ALA A 1 281 ? -18.199 -5.517 64.307 1.00 85.31 281 ALA A C 1
ATOM 2202 O O . ALA A 1 281 ? -17.087 -6.019 64.482 1.00 85.31 281 ALA A O 1
ATOM 2203 N N . VAL A 1 282 ? -19.277 -6.223 63.988 1.00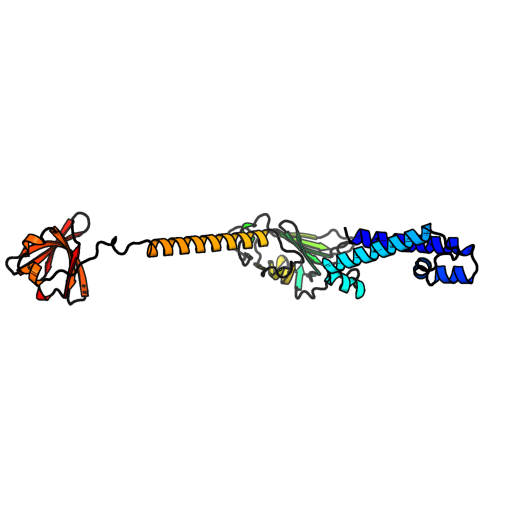 87.00 282 VAL A N 1
ATOM 2204 C CA . VAL A 1 282 ? -19.342 -7.679 63.949 1.00 87.00 282 VAL A CA 1
ATOM 2205 C C . VAL A 1 282 ? -19.863 -8.144 62.593 1.00 87.00 282 VAL A C 1
ATOM 2207 O O . VAL A 1 282 ? -20.808 -7.584 62.026 1.00 87.00 282 VAL A O 1
ATOM 2210 N N . ARG A 1 283 ? -19.248 -9.207 62.082 1.00 87.81 283 ARG A N 1
ATOM 2211 C CA . ARG A 1 283 ? -19.722 -9.973 60.939 1.00 87.81 283 ARG A CA 1
ATOM 2212 C C . ARG A 1 283 ? -20.163 -11.344 61.427 1.00 87.81 283 ARG A C 1
ATOM 2214 O O . ARG A 1 283 ? -19.391 -12.083 62.021 1.00 87.81 283 ARG A O 1
ATOM 2221 N N . LEU A 1 284 ? -21.416 -11.684 61.166 1.00 87.19 284 LEU A N 1
ATOM 2222 C CA . LEU A 1 284 ? -22.035 -12.934 61.584 1.00 87.19 284 LEU A CA 1
ATOM 2223 C C . LEU A 1 284 ? -22.383 -13.755 60.347 1.00 87.19 284 LEU A C 1
ATOM 2225 O O . LEU A 1 284 ? -23.083 -13.280 59.454 1.00 87.19 284 LEU A O 1
ATOM 2229 N N . THR A 1 285 ? -21.928 -15.003 60.307 1.00 88.69 285 THR A N 1
ATOM 2230 C CA . THR A 1 285 ? -22.301 -15.977 59.278 1.00 88.69 285 THR A CA 1
ATOM 2231 C C . THR A 1 285 ? -23.210 -17.032 59.888 1.00 88.69 285 THR A C 1
ATOM 2233 O O . THR A 1 285 ? -22.839 -17.704 60.849 1.00 88.69 285 THR A O 1
ATOM 2236 N N . THR A 1 286 ? -24.405 -17.195 59.328 1.00 88.00 286 THR A N 1
ATOM 2237 C CA . THR A 1 286 ? -25.370 -18.211 59.780 1.00 88.00 286 THR A CA 1
ATOM 2238 C C . THR A 1 286 ? -25.090 -19.576 59.151 1.00 88.00 286 THR A C 1
ATOM 2240 O O . THR A 1 286 ? -24.439 -19.665 58.107 1.00 88.00 286 THR A O 1
ATOM 2243 N N . TRP A 1 287 ? -25.646 -20.650 59.718 1.00 84.94 287 TRP A N 1
ATOM 2244 C CA . TRP A 1 287 ? -25.598 -21.990 59.105 1.00 84.94 287 TRP A CA 1
ATOM 2245 C C . TRP A 1 287 ? -26.254 -22.058 57.718 1.00 84.94 287 TRP A C 1
ATOM 2247 O O . TRP A 1 287 ? -25.881 -22.895 56.902 1.00 84.94 287 TRP A O 1
ATOM 2257 N N . SER A 1 288 ? -27.167 -21.129 57.412 1.00 84.25 288 SER A N 1
ATOM 2258 C CA . SER A 1 288 ? -27.756 -20.971 56.074 1.00 84.25 288 SER A CA 1
ATOM 2259 C C . SER A 1 288 ? -26.798 -20.367 55.033 1.00 84.25 288 SER A C 1
ATOM 2261 O O . SER A 1 288 ? -27.165 -20.231 53.868 1.00 84.25 288 SER A O 1
ATOM 2263 N N . GLY A 1 289 ? -25.589 -19.963 55.442 1.00 80.00 289 GLY A N 1
ATOM 2264 C CA . GLY A 1 289 ? -24.594 -19.306 54.591 1.00 80.00 289 GLY A CA 1
ATOM 2265 C C . GLY A 1 289 ? -24.805 -17.799 54.416 1.00 80.00 289 GLY A C 1
ATOM 2266 O O . GLY A 1 289 ? -24.012 -17.147 53.742 1.00 80.00 289 GLY A O 1
ATOM 2267 N N . ARG A 1 290 ? -25.848 -17.216 55.024 1.00 82.81 290 ARG A N 1
ATOM 2268 C CA . ARG A 1 290 ? -26.085 -15.765 54.988 1.00 82.81 290 ARG A CA 1
ATOM 2269 C C . ARG A 1 290 ? -25.118 -15.033 55.910 1.00 82.81 290 ARG A C 1
ATOM 2271 O O . ARG A 1 290 ? -24.943 -15.445 57.059 1.00 82.81 290 ARG A O 1
ATOM 2278 N N . VAL A 1 291 ? -24.560 -13.936 55.402 1.00 86.69 291 VAL A N 1
ATOM 2279 C CA . VAL A 1 291 ? -23.632 -13.055 56.117 1.00 86.69 291 VAL A CA 1
ATOM 2280 C C . VAL A 1 291 ? -24.344 -11.756 56.484 1.00 86.69 291 VAL A C 1
ATOM 2282 O O . VAL A 1 291 ? -24.927 -11.092 55.627 1.00 86.69 291 VAL A O 1
ATOM 2285 N N . HIS A 1 292 ? -24.277 -11.390 57.760 1.00 85.88 292 HIS A N 1
ATOM 2286 C CA . HIS A 1 292 ? -24.849 -10.173 58.319 1.00 85.88 292 HIS A CA 1
ATOM 2287 C C . HIS A 1 292 ? -23.733 -9.316 58.910 1.00 85.88 292 HIS A C 1
ATOM 2289 O O . HIS A 1 292 ? -22.930 -9.800 59.703 1.00 85.88 292 HIS A O 1
ATOM 2295 N N . LEU A 1 293 ? -23.677 -8.046 58.515 1.00 87.12 293 LEU A N 1
ATOM 2296 C CA . LEU A 1 293 ? -22.708 -7.079 59.022 1.00 87.12 293 LEU A CA 1
ATOM 2297 C C . LEU A 1 293 ? -23.456 -5.998 59.795 1.00 87.12 293 LEU A C 1
ATOM 2299 O O . LEU A 1 293 ? -24.397 -5.401 59.269 1.00 87.12 293 LEU A O 1
ATOM 2303 N N . GLY A 1 294 ? -23.037 -5.754 61.030 1.00 85.62 294 GLY A N 1
ATOM 2304 C CA . GLY A 1 294 ? -23.653 -4.765 61.905 1.00 85.62 294 GLY A CA 1
ATOM 2305 C C . GLY A 1 294 ? -22.796 -4.481 63.130 1.00 85.62 294 GLY A C 1
ATOM 2306 O O . GLY A 1 294 ? -21.681 -4.980 63.256 1.00 85.62 294 GLY A O 1
ATOM 2307 N N . THR A 1 295 ? -23.323 -3.675 64.038 1.00 87.81 295 THR A N 1
ATOM 2308 C CA . THR A 1 295 ? -22.693 -3.386 65.326 1.00 87.81 295 THR A CA 1
ATOM 2309 C C . THR A 1 295 ? -23.388 -4.195 66.409 1.00 87.81 295 THR A C 1
ATOM 2311 O O . THR A 1 295 ? -24.616 -4.160 66.507 1.00 87.81 295 THR A O 1
ATOM 2314 N N . PHE A 1 296 ? -22.628 -4.923 67.224 1.00 86.56 296 PHE A N 1
ATOM 2315 C CA . PHE A 1 296 ? -23.193 -5.653 68.355 1.00 86.56 296 PHE A CA 1
ATOM 2316 C C . PHE A 1 296 ? -23.659 -4.676 69.435 1.00 86.56 296 PHE A C 1
ATOM 2318 O O . PHE A 1 296 ? -22.894 -3.805 69.846 1.00 86.56 296 PHE A O 1
ATOM 2325 N N . ARG A 1 297 ? -24.917 -4.790 69.877 1.00 85.06 297 ARG A N 1
ATOM 2326 C CA . ARG A 1 297 ? -25.453 -3.962 70.968 1.00 85.06 297 ARG A CA 1
ATOM 2327 C C . ARG A 1 297 ? -25.410 -4.702 72.291 1.00 85.06 297 ARG A C 1
ATOM 2329 O O . ARG A 1 297 ? -24.699 -4.282 73.199 1.00 85.06 297 ARG A O 1
ATOM 2336 N N . GLU A 1 298 ? -26.179 -5.778 72.388 1.00 84.62 298 GLU A N 1
ATOM 2337 C CA . GLU A 1 298 ? -26.384 -6.509 73.633 1.00 84.62 298 GLU A CA 1
ATOM 2338 C C . GLU A 1 298 ? -26.945 -7.915 73.380 1.00 84.62 298 GLU A C 1
ATOM 2340 O O . GLU A 1 298 ? -27.313 -8.280 72.256 1.00 84.62 298 GLU A O 1
ATOM 2345 N N . LEU A 1 299 ? -27.012 -8.700 74.456 1.00 85.19 299 LEU A N 1
ATOM 2346 C CA . LEU A 1 299 ? -27.690 -9.987 74.496 1.00 85.19 299 LEU A CA 1
ATOM 2347 C C . LEU A 1 299 ? -29.086 -9.796 75.109 1.00 85.19 299 LEU A C 1
ATOM 2349 O O . LEU A 1 299 ? -29.222 -9.275 76.213 1.00 85.19 299 LEU A O 1
ATOM 2353 N N . SER A 1 300 ? -30.127 -10.229 74.401 1.00 82.00 300 SER A N 1
ATOM 2354 C CA . SER A 1 300 ? -31.511 -10.201 74.884 1.00 82.00 300 SER A CA 1
ATOM 2355 C C . SER A 1 300 ? -31.712 -11.119 76.103 1.00 82.00 300 SER A C 1
ATOM 2357 O O . SER A 1 300 ? -30.972 -12.086 76.284 1.00 82.00 300 SER A O 1
ATOM 2359 N N . ALA A 1 301 ? -32.779 -10.893 76.882 1.00 76.44 301 ALA A N 1
ATOM 2360 C CA . ALA A 1 301 ? -33.191 -11.748 78.006 1.00 76.44 301 ALA A CA 1
ATOM 2361 C C . ALA A 1 301 ? -33.393 -13.230 77.618 1.00 76.44 301 ALA A C 1
ATOM 2363 O O . ALA A 1 301 ? -33.291 -14.118 78.458 1.00 76.44 301 ALA A O 1
ATOM 2364 N N . GLU A 1 302 ? -33.639 -13.498 76.334 1.00 80.56 302 GLU A N 1
ATOM 2365 C CA . GLU A 1 302 ? -33.789 -14.834 75.743 1.00 80.56 302 GLU A CA 1
ATOM 2366 C C . GLU A 1 302 ? -32.470 -15.394 75.167 1.00 80.56 302 GLU A C 1
ATOM 2368 O O . GLU A 1 302 ? -32.495 -16.299 74.338 1.00 80.56 302 GLU A O 1
ATOM 2373 N N . GLN A 1 303 ? -31.317 -14.830 75.544 1.00 80.44 303 GLN A N 1
ATOM 2374 C CA . GLN A 1 303 ? -29.982 -15.188 75.037 1.00 80.44 303 GLN A CA 1
ATOM 2375 C C . GLN A 1 303 ? -29.803 -15.007 73.516 1.00 80.44 303 GLN A C 1
ATOM 2377 O O . GLN A 1 303 ? -29.012 -15.702 72.880 1.00 80.44 303 GLN A O 1
ATOM 2382 N N . ARG A 1 304 ? -30.518 -14.051 72.909 1.00 85.06 304 ARG A N 1
ATOM 2383 C CA . ARG A 1 304 ? -30.389 -13.704 71.481 1.00 85.06 304 ARG A CA 1
ATOM 2384 C C . ARG A 1 304 ? -29.416 -12.549 71.270 1.00 85.06 304 ARG A C 1
ATOM 2386 O O . ARG A 1 304 ? -29.500 -11.552 71.980 1.00 85.06 304 ARG A O 1
ATOM 2393 N N . LEU A 1 305 ? -28.543 -12.653 70.270 1.00 84.94 305 LEU A N 1
ATOM 2394 C CA . LEU A 1 305 ? -27.616 -11.586 69.893 1.00 84.94 305 LEU A CA 1
ATOM 2395 C C . LEU A 1 305 ? -28.358 -10.502 69.108 1.00 84.94 305 LEU A C 1
ATOM 2397 O O . LEU A 1 305 ? -28.987 -10.814 68.094 1.00 84.94 305 LEU A O 1
ATOM 2401 N N . ILE A 1 306 ? -28.246 -9.244 69.545 1.00 87.25 306 ILE A N 1
ATOM 2402 C CA . ILE A 1 306 ? -28.837 -8.089 68.860 1.00 87.25 306 ILE A CA 1
ATOM 2403 C C . ILE A 1 306 ? -27.748 -7.346 68.077 1.00 87.25 306 ILE A C 1
ATOM 2405 O O . ILE A 1 306 ? -26.813 -6.779 68.650 1.00 87.25 306 ILE A O 1
ATOM 2409 N N . LEU A 1 307 ? -27.885 -7.340 66.750 1.00 87.44 307 LEU A N 1
ATOM 2410 C CA . LEU A 1 307 ? -27.038 -6.585 65.828 1.00 87.44 307 LEU A CA 1
ATOM 2411 C C . LEU A 1 307 ? -27.806 -5.380 65.280 1.00 87.44 307 LEU A C 1
ATOM 2413 O O . LEU A 1 307 ? -28.860 -5.539 64.668 1.00 87.44 307 LEU A O 1
ATOM 2417 N N . ALA A 1 308 ? -27.252 -4.181 65.435 1.00 84.88 308 ALA A N 1
ATOM 2418 C CA . ALA A 1 308 ? -27.755 -2.982 64.776 1.00 84.88 308 ALA A CA 1
ATOM 2419 C C . ALA A 1 308 ? -27.117 -2.853 63.387 1.00 84.88 308 ALA A C 1
ATOM 2421 O O . ALA A 1 308 ? -25.899 -2.708 63.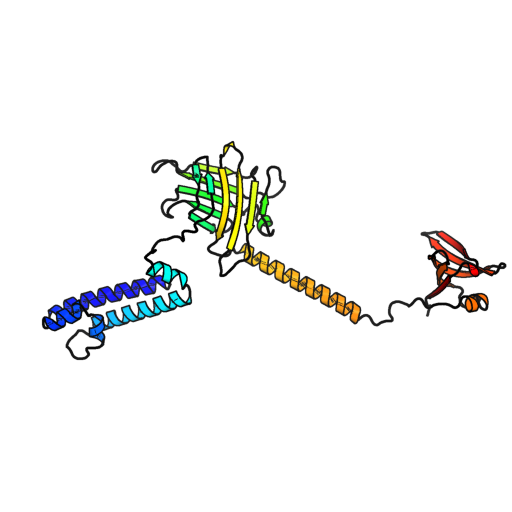262 1.00 84.88 308 ALA A O 1
ATOM 2422 N N . GLN A 1 309 ? -27.931 -2.897 62.335 1.00 84.69 309 GLN A N 1
ATOM 2423 C CA . GLN A 1 309 ? -27.490 -2.705 60.957 1.00 84.69 309 GLN A CA 1
ATOM 2424 C C . GLN A 1 309 ? -28.002 -1.362 60.428 1.00 84.69 309 GLN A C 1
ATOM 2426 O O . GLN A 1 309 ? -29.205 -1.104 60.407 1.00 84.69 309 GLN A O 1
ATOM 2431 N N . ALA A 1 310 ? -27.089 -0.506 59.967 1.00 75.94 310 ALA A N 1
ATOM 2432 C CA . ALA A 1 310 ? -27.457 0.721 59.268 1.00 75.94 310 ALA A CA 1
ATOM 2433 C C . ALA A 1 310 ? -27.942 0.384 57.850 1.00 75.94 310 ALA A C 1
ATOM 2435 O O . ALA A 1 310 ? -27.231 -0.267 57.080 1.00 75.94 310 ALA A O 1
ATOM 2436 N N . ARG A 1 311 ? -29.145 0.835 57.491 1.00 71.69 311 ARG A N 1
ATOM 2437 C CA . ARG A 1 311 ? -29.723 0.678 56.153 1.00 71.69 311 ARG A CA 1
ATOM 2438 C C . ARG A 1 311 ? -30.163 2.054 55.648 1.00 71.69 311 ARG A C 1
ATOM 2440 O O . ARG A 1 311 ? -31.323 2.434 55.760 1.00 71.69 311 ARG A O 1
ATOM 2447 N N . GLY A 1 312 ? -29.221 2.812 55.089 1.00 66.44 312 GLY A N 1
ATOM 2448 C CA . GLY A 1 312 ? -29.467 4.199 54.681 1.00 66.44 312 GLY A CA 1
ATOM 2449 C C . GLY A 1 312 ? -29.541 5.134 55.893 1.00 66.44 312 GLY A C 1
ATOM 2450 O O . GLY A 1 312 ? -28.605 5.158 56.687 1.00 66.44 312 GLY A O 1
ATOM 2451 N N . ALA A 1 313 ? -30.628 5.902 56.026 1.00 58.91 313 ALA A N 1
ATOM 2452 C CA . ALA A 1 313 ? -30.856 6.803 57.165 1.00 58.91 313 ALA A CA 1
ATOM 2453 C C . ALA A 1 313 ? -31.468 6.105 58.400 1.00 58.91 313 ALA A C 1
ATOM 2455 O O . ALA A 1 313 ? -31.441 6.678 59.487 1.00 58.91 313 ALA A O 1
ATOM 2456 N N . ASP A 1 314 ? -31.966 4.873 58.245 1.00 65.69 314 ASP A N 1
ATOM 2457 C CA . ASP A 1 314 ? -32.624 4.105 59.306 1.00 65.69 314 ASP A CA 1
ATOM 2458 C C . ASP A 1 314 ? -31.709 2.996 59.860 1.00 65.69 314 ASP A C 1
ATOM 2460 O O . ASP A 1 314 ? -30.877 2.423 59.146 1.00 65.69 314 ASP A O 1
ATOM 2464 N N . GLN A 1 315 ? -31.875 2.664 61.145 1.00 77.00 315 GLN A N 1
ATOM 2465 C CA . GLN A 1 315 ? -31.226 1.516 61.791 1.00 77.00 315 GLN A CA 1
ATOM 2466 C C . GLN A 1 315 ? -32.240 0.389 61.994 1.00 77.00 315 GLN A C 1
ATOM 2468 O O . GLN A 1 315 ? -33.337 0.621 62.497 1.00 77.00 315 GLN A O 1
ATOM 2473 N N . VAL A 1 316 ? -31.862 -0.834 61.618 1.00 84.00 316 VAL A N 1
ATOM 2474 C CA . VAL A 1 316 ? -32.662 -2.045 61.837 1.00 84.00 316 VAL A CA 1
ATOM 2475 C C . VAL A 1 316 ? -31.941 -2.934 62.841 1.00 84.00 316 VAL A C 1
ATOM 2477 O O . VAL A 1 316 ? -30.752 -3.213 62.684 1.00 84.00 316 VAL A O 1
ATOM 2480 N N . GLU A 1 317 ? -32.663 -3.392 63.859 1.00 87.00 317 GLU A N 1
ATOM 2481 C CA . GLU A 1 317 ? -32.156 -4.346 64.844 1.00 87.00 317 GLU A CA 1
ATOM 2482 C C . GLU A 1 317 ? -32.485 -5.773 64.396 1.00 87.00 317 GLU A C 1
ATOM 2484 O O . GLU A 1 317 ? -33.629 -6.114 64.090 1.00 87.00 317 GLU A O 1
ATOM 2489 N N . LEU A 1 318 ? -31.454 -6.608 64.307 1.00 86.00 318 LEU A N 1
ATOM 2490 C CA . LEU A 1 318 ? -31.547 -8.003 63.900 1.00 86.00 318 LEU A CA 1
ATOM 2491 C C . LEU A 1 318 ? -31.226 -8.898 65.091 1.00 86.00 318 LEU A C 1
ATOM 2493 O O . LEU A 1 318 ? -30.211 -8.711 65.758 1.00 86.00 318 LEU A O 1
ATOM 2497 N N . HIS A 1 319 ? -32.092 -9.876 65.337 1.00 89.38 319 HIS A N 1
ATOM 2498 C CA . HIS A 1 319 ? -32.000 -10.774 66.481 1.00 89.38 319 HIS A CA 1
ATOM 2499 C C . HIS A 1 319 ? -31.602 -12.166 65.991 1.00 89.38 319 HIS A C 1
ATOM 2501 O O . HIS A 1 319 ? -32.304 -12.752 65.166 1.00 89.38 319 HIS A O 1
ATOM 2507 N N . PHE A 1 320 ? -30.505 -12.706 66.515 1.00 86.94 320 PHE A N 1
ATOM 2508 C CA . PHE A 1 320 ? -29.992 -14.023 66.138 1.00 86.94 320 PHE A CA 1
ATOM 2509 C C . PHE A 1 320 ? -29.950 -14.958 67.341 1.00 86.94 320 PHE A C 1
ATOM 2511 O O . PHE A 1 320 ? -29.488 -14.581 68.419 1.00 86.94 320 PHE A O 1
ATOM 2518 N N . HIS A 1 321 ? -30.421 -16.191 67.163 1.00 87.12 321 HIS A N 1
ATOM 2519 C CA . HIS A 1 321 ? -30.249 -17.231 68.168 1.00 87.12 321 HIS A CA 1
ATOM 2520 C C . HIS A 1 321 ? -28.822 -17.806 68.071 1.00 87.12 321 HIS A C 1
ATOM 2522 O O . HIS A 1 321 ? -28.365 -18.046 66.952 1.00 87.12 321 HIS A O 1
ATOM 2528 N N . PRO A 1 322 ? -28.114 -18.075 69.186 1.00 84.44 322 PRO A N 1
ATOM 2529 C CA . PRO A 1 322 ? -26.727 -18.552 69.158 1.00 84.44 322 PRO A CA 1
ATOM 2530 C C . PRO A 1 322 ? -26.508 -19.804 68.301 1.00 84.44 322 PRO A C 1
ATOM 2532 O O . PRO A 1 322 ? -25.515 -19.907 67.592 1.00 84.44 322 PRO A O 1
ATOM 2535 N N . LEU A 1 323 ? -27.470 -20.732 68.314 1.00 84.94 323 LEU A N 1
ATOM 2536 C CA . LEU A 1 323 ? -27.401 -21.977 67.537 1.00 84.94 323 LEU A CA 1
ATOM 2537 C C . LEU A 1 323 ? -27.475 -21.770 66.016 1.00 84.94 323 LEU A C 1
ATOM 2539 O O . LEU A 1 323 ? -27.031 -22.635 65.266 1.00 84.94 323 LEU A O 1
ATOM 2543 N N . ASP A 1 324 ? -28.001 -20.633 65.554 1.00 85.38 324 ASP A N 1
ATOM 2544 C CA . ASP A 1 324 ? -28.113 -20.328 64.123 1.00 85.38 324 ASP A CA 1
ATOM 2545 C C . ASP A 1 324 ? -26.816 -19.729 63.557 1.00 85.38 324 ASP A C 1
ATOM 2547 O O . ASP A 1 324 ? -26.663 -19.587 62.337 1.00 85.38 324 ASP A O 1
ATOM 2551 N N . ILE A 1 325 ? -25.871 -19.393 64.437 1.00 86.25 325 ILE A N 1
ATOM 2552 C CA . ILE A 1 325 ? -24.597 -18.764 64.115 1.00 86.25 325 ILE A CA 1
ATOM 2553 C C . ILE A 1 325 ? -23.559 -19.854 63.884 1.00 86.25 325 ILE A C 1
ATOM 2555 O O . ILE A 1 325 ? -23.283 -20.678 64.752 1.00 86.25 325 ILE A O 1
ATOM 2559 N N . ARG A 1 326 ? -22.965 -19.842 62.694 1.00 84.56 326 ARG A N 1
ATOM 2560 C CA . ARG A 1 326 ? -21.847 -20.719 62.348 1.00 84.56 326 ARG A CA 1
ATOM 2561 C C . ARG A 1 326 ? -20.517 -20.100 62.758 1.00 84.56 326 ARG A C 1
ATOM 2563 O O . ARG A 1 326 ? -19.629 -20.808 63.204 1.00 84.56 326 ARG A O 1
ATOM 2570 N N . MET A 1 327 ? -20.377 -18.795 62.541 1.00 84.31 327 MET A N 1
ATOM 2571 C CA . MET A 1 327 ? -19.130 -18.067 62.751 1.00 84.31 327 MET A CA 1
ATOM 2572 C C . MET A 1 327 ? -19.437 -16.601 63.025 1.00 84.31 327 MET A C 1
ATOM 2574 O O . MET A 1 327 ? -20.341 -16.029 62.405 1.00 84.31 327 MET A O 1
ATOM 2578 N N . ILE A 1 328 ? -18.682 -16.000 63.934 1.00 86.06 328 ILE A N 1
ATOM 2579 C CA . ILE A 1 328 ? -18.774 -14.585 64.266 1.00 86.06 328 ILE A CA 1
ATOM 2580 C C . ILE A 1 328 ? -17.369 -13.999 64.270 1.00 86.06 328 ILE A C 1
ATOM 2582 O O . ILE A 1 328 ? -16.446 -14.588 64.815 1.00 86.06 328 ILE A O 1
ATOM 2586 N N . GLU A 1 329 ? -17.202 -12.858 63.621 1.00 88.12 329 GLU A N 1
ATOM 2587 C CA . GLU A 1 329 ? -15.924 -12.169 63.498 1.00 88.12 329 GLU A CA 1
ATOM 2588 C C . GLU A 1 329 ? -16.104 -10.733 63.981 1.00 88.12 329 GLU A C 1
ATOM 2590 O O . GLU A 1 329 ? -17.126 -10.103 63.694 1.00 88.12 329 GLU A O 1
ATOM 2595 N N . SER A 1 330 ? -15.127 -10.191 64.699 1.00 85.25 330 SER A N 1
ATOM 2596 C CA . SER A 1 330 ? -15.129 -8.795 65.123 1.00 85.25 330 SER A CA 1
ATOM 2597 C C . SER A 1 330 ? -14.003 -8.024 64.453 1.00 85.25 330 SER A C 1
ATOM 2599 O O . SER A 1 330 ? -12.952 -8.559 64.095 1.00 85.25 330 SER A O 1
ATOM 2601 N N . ARG A 1 331 ? -14.237 -6.729 64.257 1.00 78.25 331 ARG A N 1
ATOM 2602 C CA . ARG A 1 331 ? -13.188 -5.802 63.854 1.00 78.25 331 ARG A CA 1
ATOM 2603 C C . ARG A 1 331 ? -12.599 -5.194 65.118 1.00 78.25 331 ARG A C 1
ATOM 2605 O O . ARG A 1 331 ? -13.322 -4.520 65.847 1.00 78.25 331 ARG A O 1
ATOM 2612 N N . ALA A 1 332 ? -11.305 -5.394 65.357 1.00 57.59 332 ALA A N 1
ATOM 2613 C CA . ALA A 1 332 ? -10.623 -4.744 66.470 1.00 57.59 332 ALA A CA 1
ATOM 2614 C C . ALA A 1 332 ? -10.751 -3.212 66.340 1.00 57.59 332 ALA A C 1
ATOM 2616 O O . ALA A 1 332 ? -10.296 -2.601 65.362 1.00 57.59 332 ALA A O 1
ATOM 2617 N N . THR A 1 333 ? -11.421 -2.597 67.311 1.00 53.41 333 THR A N 1
ATOM 2618 C CA . THR A 1 333 ? -11.445 -1.141 67.501 1.00 53.41 333 THR A CA 1
ATOM 2619 C C . THR A 1 333 ? -10.277 -0.793 68.433 1.00 53.41 333 THR A C 1
ATOM 2621 O O . THR A 1 333 ? -10.098 -1.520 69.408 1.00 53.41 333 THR A O 1
ATOM 2624 N N . PRO A 1 334 ? -9.443 0.215 68.113 1.00 43.72 334 PRO A N 1
ATOM 2625 C CA . PRO A 1 334 ? -8.313 0.605 68.959 1.00 43.72 334 PRO A CA 1
ATOM 2626 C C . PRO A 1 334 ? -8.743 1.126 70.331 1.00 43.72 334 PRO A C 1
ATOM 2628 O O . PRO A 1 334 ? -9.861 1.690 70.420 1.00 43.72 334 PRO A O 1
#

Nearest PDB structures (foldseek):
  5vsu-assembly1_D  TM=7.496E-01  e=4.735E-02  Saccharomyces cerevisiae S288C
  3cw1-assembly4_J  TM=7.331E-01  e=8.554E-02  Homo sapiens
  5mkn-assembly3_U  TM=6.976E-01  e=1.464E-01  Methanococcus vannielii
  1u1z-assembly1_F  TM=1.966E-01  e=4.068E-01  Pseudomonas aeruginosa
  4rlc-assembly1_A  TM=3.465E-01  e=8.717E+00  Pseudomonas aeruginosa

Organism: NCBI:txid653930

Foldseek 3Di:
DLVVLLVQLQVLQVVLLVVQLVQCVPPDPVSSVCSNPPVQVVLVVPPPPGDPVSSVSNVSSVVSNVVSVVVCCVPPVPVVVCVVVVVPPPPDPPPFPKWKDWQQHTDDFRDWEDDDQKTKGFDDDPVDTAKIKIWGCPQPVVQLLDQKRWDAAPDDDTFTKIWIWHDPDPPDDIDIDIDGGRKTWIKHWDDQDPQKIKIWIWIGHPVSGRIIMTTIDIYNGDDPSNVVSVVVVVVVVVVVVVVVVVVVCVVVVPDPPPPLDFAWDPLVCCLVCVVVQAQWWKWWAFPVRDIDTFGWHGQDPVRWTWGWDDDDPDIDIDTHDSNRTPTMTTRDDD

Solvent-accessible surface area (backbone atoms only — not comparable to full-atom values): 18300 Å² total; per-residue (Å²): 116,51,68,59,39,32,52,51,10,51,49,35,29,53,51,13,42,54,50,37,33,62,63,24,66,82,49,57,70,73,56,26,50,40,37,64,79,38,46,76,57,57,72,74,50,76,91,73,80,72,69,64,67,31,45,51,33,31,50,51,9,50,51,32,31,52,54,23,50,52,51,42,49,74,77,41,50,69,59,53,55,33,55,74,72,68,45,82,78,60,72,63,79,63,84,46,67,30,44,35,26,54,74,68,37,84,39,57,53,63,43,49,45,80,54,97,56,27,45,36,36,32,19,65,53,93,92,54,65,44,37,36,43,34,42,30,28,81,70,24,56,74,44,67,71,44,77,56,38,74,45,49,65,84,67,85,79,73,46,51,36,36,39,42,36,39,52,88,45,99,88,49,75,65,48,74,47,80,44,59,70,66,35,36,39,38,39,39,64,52,75,74,55,95,55,23,27,45,33,39,41,41,38,41,46,49,75,95,44,40,25,34,40,39,32,52,42,61,28,82,55,68,57,69,64,57,57,53,44,54,52,52,52,50,53,52,49,52,51,51,50,51,53,50,52,52,51,50,50,52,57,72,66,46,64,99,68,80,64,81,60,71,41,81,43,59,68,65,58,48,69,76,47,36,78,83,48,41,72,33,45,32,40,37,30,30,74,87,71,50,75,47,71,28,29,31,58,48,66,45,98,84,62,24,44,33,30,44,26,78,60,84,97,47,77,48,78,42,78,40,54,66,88,51,51,68,47,40,25,32,43,86,74,132

Secondary structure (DSSP, 8-state):
-HHHHHHHHHHHHHHHHHHHHHHHTTS-HHHHHHHHH-GGGGGT-TTSS--HHHHHHHHHHHHHHHHHHHHHHHH-HHHHHHHHTT-TT---------EEEETTEEE--SEEEEETTEEEEEES-TTS-SEEEEEE-TT-GGGGGSSEEEE-TT--S--PEEEEEE-SSTTSPPEEEEE-SS-EEEEEEEEEETTEEEEEEEEE--GGG--EEEEEEEESS--HHHHHHHHHHHHHHHHHHHHHHHHHHHHHTS-TTSS--EEEPPHHHHHHSGGGGTT-EEEEEETTS-EEEEEEEEE-TTS-EEEEEEETTEEEEEEE-GGGEEEEEEEPP-